Protein AF-A0A7Z9LT76-F1 (afdb_monomer)

Secondary structure (DSSP, 8-state):
--TT-EEEEEEEEEEESGGG---GGG--EEEEEEEEEEEE-TT-GGGTTSTTGGGSPP-TTSPEEEEEEEEEEEESSGGGS-S-EEEE--BTTB--HHHHHS-PPP-SS--STTTTTT-TTGGGT-EEEEE---TTBPS-TT---EE-PPPEETTEE-----------SSTT-----TT--TTBPPP-PPP-

Nearest PDB structures (foldseek):
  6fk0-assembly1_A  TM=3.830E-01  e=7.703E+00  Homo sapiens

pLDDT: mean 91.58, std 10.1, range [42.12, 98.75]

Mean predicted aligned error: 5.4 Å

Sequence (192 aa):
MSKDDQILLQIEERVPFAEGTEFGEVGSYERIKGWILFAVNPDAPELAGIVDLDKVPSDTQGQVEFSTDFCLLLPENPERGNRRLCFDYGNRANKRMLQFFNDAPASNDPLTLTDAGNGFLFRRGYTIAWAAWQGDVLPGDGRMLLDLPVAHNGDQPLTGLVRTEFIANQPGVKTLTLSGKVSTRSHRYSFA

Radius of gyration: 20.03 Å; Cα contacts (8 Å, |Δi|>4): 382; chains: 1; bounding box: 43×32×63 Å

Solvent-accessible surface area (backbone atoms only — not comparable to full-atom values): 11025 Å² total; per-residue (Å²): 132,60,95,81,45,45,77,46,81,47,78,76,45,77,46,66,23,28,85,50,50,62,27,69,90,25,37,29,32,28,35,37,33,35,38,34,42,39,33,35,56,54,84,37,80,90,45,68,82,52,82,61,46,86,34,37,73,51,52,100,86,59,24,42,58,37,37,27,26,37,40,36,39,35,42,71,45,64,88,45,30,61,87,42,81,50,76,42,53,37,69,90,27,29,51,52,62,42,30,74,66,15,68,12,63,88,45,44,71,70,47,45,55,66,41,43,34,75,34,53,53,46,50,58,15,38,30,38,37,36,39,27,73,53,65,48,55,51,86,60,83,59,38,37,43,23,52,69,71,68,38,34,58,82,97,40,74,60,80,77,94,79,88,82,85,88,80,68,94,49,91,91,56,87,78,78,64,88,54,66,51,95,56,34,66,53,82,89,80,78,88,131

Foldseek 3Di:
DDPPKDKDDDWPDKAWAQNQDQQAQLGTKIKTWDKMKIWAQLPDPVNPPPPLSVQFDHDPVNTFIKMKIKMKIARPDLVSAPPAEDEDQADLQFDCCQCVQQVAPGALDHGHNSSCHNVRNVNRRYMYMYIHDDAFFDDDRNGIHIPGTFGDDPPHGDDDDDDDDDDDPDPPDPDDDQCPDPGGGRDDDDDD

Structure (mmCIF, N/CA/C/O backbone):
data_AF-A0A7Z9LT76-F1
#
_entry.id   A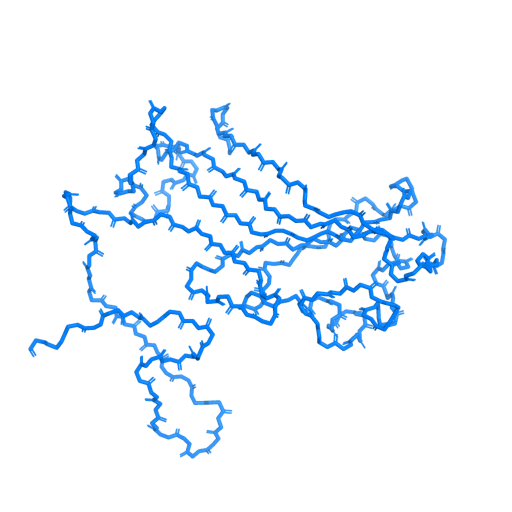F-A0A7Z9LT76-F1
#
loop_
_atom_site.group_PDB
_atom_site.id
_atom_site.type_symbol
_atom_site.label_atom_id
_atom_site.label_alt_id
_atom_site.label_comp_id
_atom_site.label_asym_id
_atom_site.label_entity_id
_atom_site.label_seq_id
_atom_site.pdbx_PDB_ins_code
_atom_site.Cartn_x
_atom_site.Cartn_y
_atom_site.Cartn_z
_atom_site.occupancy
_atom_site.B_iso_or_equiv
_atom_site.auth_seq_id
_atom_site.auth_comp_id
_atom_site.auth_asym_id
_atom_site.auth_atom_id
_atom_site.pdbx_PDB_model_num
ATOM 1 N N . MET A 1 1 ? -19.446 -3.988 -2.264 1.00 60.00 1 MET A N 1
ATOM 2 C CA . MET A 1 1 ? -19.501 -2.524 -2.326 1.00 60.00 1 MET A CA 1
ATOM 3 C C . MET A 1 1 ? -20.915 -2.176 -2.672 1.00 60.00 1 MET A C 1
ATOM 5 O O . MET A 1 1 ? -21.375 -2.490 -3.773 1.00 60.00 1 MET A O 1
ATOM 9 N N . SER A 1 2 ? -21.594 -1.624 -1.677 1.00 71.19 2 SER A N 1
ATOM 10 C CA . SER A 1 2 ? -22.937 -1.097 -1.814 1.00 71.19 2 SER A CA 1
ATOM 11 C C . SER A 1 2 ? -22.929 0.022 -2.856 1.00 71.19 2 SER A C 1
ATOM 13 O O . SER A 1 2 ? -21.895 0.635 -3.126 1.00 71.19 2 SER A O 1
ATOM 15 N N . LYS A 1 3 ? -24.092 0.318 -3.440 1.00 67.94 3 LYS A N 1
ATOM 16 C CA . LYS A 1 3 ? -24.252 1.481 -4.328 1.00 67.94 3 LYS A CA 1
ATOM 17 C C . LYS A 1 3 ? -23.947 2.811 -3.634 1.00 67.94 3 LYS A C 1
ATOM 19 O O . LYS A 1 3 ? -23.700 3.788 -4.335 1.00 67.94 3 LYS A O 1
ATOM 24 N N . ASP A 1 4 ? -23.975 2.819 -2.307 1.00 78.12 4 ASP A N 1
ATOM 25 C CA . ASP A 1 4 ? -23.833 4.021 -1.492 1.00 78.12 4 ASP A CA 1
ATOM 26 C C . ASP A 1 4 ? -22.408 4.207 -0.942 1.00 78.12 4 ASP A C 1
ATOM 28 O O . ASP A 1 4 ? -22.112 5.270 -0.398 1.00 78.12 4 ASP A O 1
ATOM 32 N N . ASP A 1 5 ? -21.523 3.211 -1.102 1.00 84.94 5 ASP A N 1
ATOM 33 C CA . ASP A 1 5 ? -20.129 3.310 -0.656 1.00 84.94 5 ASP A CA 1
ATOM 34 C C . ASP A 1 5 ? -19.368 4.328 -1.518 1.00 84.94 5 ASP A C 1
ATOM 36 O O . ASP A 1 5 ? -19.464 4.324 -2.752 1.00 84.94 5 ASP A O 1
ATOM 40 N N . GLN A 1 6 ? -18.562 5.172 -0.876 1.00 90.06 6 GLN A N 1
ATOM 41 C CA . GLN A 1 6 ? -17.751 6.182 -1.551 1.00 90.06 6 GLN A CA 1
ATOM 42 C C . GLN A 1 6 ? -16.269 5.818 -1.490 1.00 90.06 6 GLN A C 1
ATOM 44 O O . GLN A 1 6 ? -15.750 5.373 -0.466 1.00 90.06 6 GLN A O 1
ATOM 49 N N . ILE A 1 7 ? -15.580 6.037 -2.610 1.00 94.50 7 ILE A N 1
ATOM 50 C CA . ILE A 1 7 ? -14.128 5.902 -2.721 1.00 94.50 7 ILE A CA 1
ATOM 51 C C . ILE A 1 7 ? -13.590 7.181 -3.348 1.00 94.50 7 ILE A C 1
ATOM 53 O O . ILE A 1 7 ? -13.911 7.490 -4.499 1.00 94.50 7 ILE A O 1
ATOM 57 N N . LEU A 1 8 ? -12.742 7.900 -2.619 1.00 95.94 8 LEU A N 1
ATOM 58 C CA . LEU A 1 8 ? -12.011 9.048 -3.145 1.00 95.94 8 LEU A CA 1
ATOM 59 C C . LEU A 1 8 ? -10.535 8.691 -3.266 1.00 95.94 8 LEU A C 1
ATOM 61 O O . LEU A 1 8 ? -9.880 8.392 -2.273 1.00 95.94 8 LEU A O 1
ATOM 65 N N . LEU A 1 9 ? -10.007 8.758 -4.485 1.00 96.44 9 LEU A N 1
ATOM 66 C CA . LEU A 1 9 ? -8.583 8.598 -4.749 1.00 96.44 9 LEU A CA 1
ATOM 67 C C . LEU A 1 9 ? -7.909 9.972 -4.777 1.00 96.44 9 LEU A C 1
ATOM 69 O O . LEU A 1 9 ? -8.160 10.755 -5.694 1.00 96.44 9 LEU A O 1
ATOM 73 N N . GLN A 1 10 ? -7.018 10.237 -3.824 1.00 97.81 10 GLN A N 1
ATOM 74 C CA . GLN A 1 10 ? -6.177 11.427 -3.831 1.00 97.81 10 GLN A CA 1
ATOM 75 C C . GLN A 1 10 ? -4.778 11.058 -4.324 1.00 97.81 10 GLN A C 1
ATOM 77 O O . GLN A 1 10 ? -4.038 10.341 -3.654 1.00 97.81 10 GLN A O 1
ATOM 82 N N . ILE A 1 11 ? -4.401 11.564 -5.499 1.00 98.25 11 ILE A N 1
ATOM 83 C CA . ILE A 1 11 ? -3.039 11.422 -6.024 1.00 98.25 11 ILE A CA 1
ATOM 84 C C . ILE A 1 11 ? -2.196 12.580 -5.494 1.00 98.25 11 ILE A C 1
ATOM 86 O O . ILE A 1 11 ? -2.521 13.746 -5.716 1.00 98.25 11 ILE A O 1
ATOM 90 N N . GLU A 1 12 ? -1.104 12.249 -4.819 1.00 97.88 12 GLU A N 1
ATOM 91 C CA . GLU A 1 12 ? -0.137 13.223 -4.306 1.00 97.88 12 GLU A CA 1
ATOM 92 C C . GLU A 1 12 ? 1.067 13.352 -5.234 1.00 97.88 12 GLU A C 1
ATOM 94 O O . GLU A 1 12 ? 1.632 14.432 -5.391 1.00 97.88 12 GLU A O 1
ATOM 99 N N . GLU A 1 13 ? 1.448 12.251 -5.878 1.00 97.75 13 GLU A N 1
ATOM 100 C CA . GLU A 1 13 ? 2.625 12.195 -6.725 1.00 97.75 13 GLU A CA 1
ATOM 101 C C . GLU A 1 13 ? 2.386 11.271 -7.916 1.00 97.75 13 GLU A C 1
ATOM 103 O O . GLU A 1 13 ? 1.861 10.164 -7.775 1.00 97.75 13 GLU A O 1
ATOM 108 N N . ARG A 1 14 ? 2.812 11.730 -9.094 1.00 98.25 14 ARG A N 1
ATOM 109 C CA . ARG A 1 14 ? 2.887 10.946 -10.324 1.00 98.25 14 ARG A CA 1
ATOM 110 C C . ARG A 1 14 ? 4.172 11.308 -11.054 1.00 98.25 14 ARG A C 1
ATOM 112 O O . ARG A 1 14 ? 4.323 12.443 -11.498 1.00 98.25 14 ARG A O 1
ATOM 119 N N . VAL A 1 15 ? 5.098 10.360 -11.142 1.00 98.50 15 VAL A N 1
ATOM 120 C CA . VAL A 1 15 ? 6.449 10.587 -11.675 1.00 98.50 15 VAL A CA 1
ATOM 121 C C . VAL A 1 15 ? 6.919 9.400 -12.518 1.00 98.50 15 VAL A C 1
ATOM 123 O O . VAL A 1 15 ? 6.476 8.278 -12.266 1.00 98.50 15 VAL A O 1
ATOM 126 N N . PRO A 1 16 ? 7.839 9.599 -13.478 1.00 98.56 16 PRO A N 1
ATOM 127 C CA . PRO A 1 16 ? 8.511 8.487 -14.143 1.00 98.56 16 PRO A CA 1
ATOM 128 C C . PRO A 1 16 ? 9.217 7.588 -13.122 1.00 98.56 16 PRO A C 1
ATOM 130 O O . PRO A 1 16 ? 9.863 8.074 -12.192 1.00 98.56 16 PRO A O 1
ATOM 133 N N . PHE A 1 17 ? 9.105 6.274 -13.295 1.00 98.75 17 PHE A N 1
ATOM 134 C CA . PHE A 1 17 ? 9.834 5.291 -12.500 1.00 98.75 17 PHE A CA 1
ATOM 135 C C . PHE A 1 17 ? 11.147 4.918 -13.193 1.00 98.75 17 PHE A C 1
ATOM 137 O O . PHE A 1 17 ? 11.224 4.901 -14.423 1.00 98.75 17 PHE A O 1
ATOM 144 N N . ALA A 1 18 ? 12.176 4.600 -12.405 1.00 98.31 18 ALA A N 1
ATOM 145 C CA . ALA A 1 18 ? 13.490 4.186 -12.892 1.00 98.31 18 ALA A CA 1
ATOM 146 C C . ALA A 1 18 ? 14.073 5.148 -13.938 1.00 98.31 18 ALA A C 1
ATOM 148 O O . ALA A 1 18 ? 14.589 4.719 -14.971 1.00 98.31 18 ALA A O 1
ATOM 149 N N . GLU A 1 19 ? 13.905 6.455 -13.703 1.00 97.38 19 GLU A N 1
ATOM 150 C CA . GLU A 1 19 ? 14.379 7.519 -14.594 1.00 97.38 19 GLU A CA 1
ATOM 151 C C . GLU A 1 19 ? 13.869 7.392 -16.051 1.00 97.38 19 GLU A C 1
ATOM 153 O O . GLU A 1 19 ? 14.511 7.873 -16.983 1.00 97.38 19 GLU A O 1
ATOM 158 N N . GLY A 1 20 ? 12.717 6.739 -16.262 1.00 97.81 20 GLY A N 1
ATOM 159 C CA . GLY A 1 20 ? 12.151 6.483 -17.591 1.00 97.81 20 GLY A CA 1
ATOM 160 C C . GLY A 1 20 ? 12.768 5.286 -18.323 1.00 97.81 20 GLY A C 1
ATOM 161 O O . GLY A 1 20 ? 12.549 5.123 -19.521 1.00 97.81 20 GLY A O 1
ATOM 162 N N . THR A 1 21 ? 13.536 4.440 -17.629 1.00 98.38 21 THR A N 1
ATOM 163 C CA . THR A 1 21 ? 14.124 3.226 -18.210 1.00 98.38 21 THR A CA 1
ATOM 164 C C . THR A 1 21 ? 13.040 2.316 -18.791 1.00 98.38 21 THR A C 1
ATOM 166 O O . THR A 1 21 ? 12.037 2.018 -18.140 1.00 98.38 21 THR A O 1
ATOM 169 N N . GLU A 1 22 ? 13.262 1.831 -20.012 1.00 98.44 22 GLU A N 1
ATOM 170 C CA . GLU A 1 22 ? 12.352 0.894 -20.666 1.00 98.44 22 GLU A CA 1
ATOM 171 C C . GLU A 1 22 ? 12.575 -0.552 -20.202 1.00 98.44 22 GLU A C 1
ATOM 173 O O . GLU A 1 22 ? 13.702 -1.050 -20.130 1.00 98.44 22 GLU A O 1
ATOM 178 N N . PHE A 1 23 ? 11.481 -1.277 -19.968 1.00 98.50 23 PHE A N 1
ATOM 179 C CA . PHE A 1 23 ? 11.505 -2.689 -19.598 1.00 98.50 23 PHE A CA 1
ATOM 180 C C . PHE A 1 23 ? 11.033 -3.571 -20.757 1.00 98.50 23 PHE A C 1
ATOM 182 O O . PHE A 1 23 ? 9.901 -4.056 -20.790 1.00 98.50 23 PHE A O 1
ATOM 189 N N . GLY A 1 24 ? 11.936 -3.825 -21.705 1.00 97.25 24 GLY A N 1
ATOM 190 C CA . GLY A 1 24 ? 11.641 -4.637 -22.888 1.00 97.25 24 GLY A CA 1
ATOM 191 C C . GLY A 1 24 ? 10.518 -4.033 -23.735 1.00 97.25 24 GLY A C 1
ATOM 192 O O . GLY A 1 24 ? 10.395 -2.818 -23.850 1.00 97.25 24 GLY A O 1
ATOM 193 N N . GLU A 1 25 ? 9.663 -4.877 -24.312 1.00 97.31 25 GLU A N 1
ATOM 194 C CA . GLU A 1 25 ? 8.579 -4.428 -25.197 1.00 97.31 25 GLU A CA 1
ATOM 195 C C . GLU A 1 25 ? 7.417 -3.733 -24.474 1.00 97.31 25 GLU A C 1
ATOM 197 O O . GLU A 1 25 ? 6.539 -3.188 -25.141 1.00 97.31 25 GLU A O 1
ATOM 202 N N . VAL A 1 26 ? 7.405 -3.704 -23.140 1.00 98.44 26 VAL A N 1
ATOM 203 C CA . VAL A 1 26 ? 6.371 -3.009 -22.358 1.00 98.44 26 VAL A CA 1
ATOM 204 C C . VAL A 1 26 ? 6.617 -1.496 -22.342 1.00 98.44 26 VAL A C 1
ATOM 206 O O . VAL A 1 26 ? 5.669 -0.716 -22.401 1.00 98.44 26 VAL A O 1
ATOM 209 N N . GLY A 1 27 ? 7.890 -1.082 -22.355 1.00 98.50 27 GLY A N 1
ATOM 210 C CA . GLY A 1 27 ? 8.308 0.319 -22.274 1.00 98.50 27 GLY A CA 1
ATOM 211 C C . GLY A 1 27 ? 8.576 0.798 -20.845 1.00 98.50 27 GLY A C 1
ATOM 212 O O . GLY A 1 27 ? 8.846 -0.004 -19.944 1.00 98.50 27 GLY A O 1
ATOM 213 N N . SER A 1 28 ? 8.566 2.116 -20.670 1.00 98.56 28 SER A N 1
ATOM 214 C CA . SER A 1 28 ? 8.734 2.812 -19.394 1.00 98.56 28 SER A CA 1
ATOM 215 C C . SER A 1 28 ? 7.529 2.619 -18.469 1.00 98.56 28 SER A C 1
ATOM 217 O O . SER A 1 28 ? 6.419 2.267 -18.883 1.00 98.56 28 SER A O 1
ATOM 219 N N . TYR A 1 29 ? 7.772 2.851 -17.184 1.00 98.75 29 TYR A N 1
ATOM 220 C CA . TYR A 1 29 ? 6.770 2.802 -16.129 1.00 98.75 29 TYR A CA 1
ATOM 221 C C . TYR A 1 29 ? 6.703 4.148 -15.415 1.00 98.75 29 TYR A C 1
ATOM 223 O O . TYR A 1 29 ? 7.695 4.869 -15.333 1.00 98.75 29 TYR A O 1
ATOM 231 N N . GLU A 1 30 ? 5.553 4.438 -14.823 1.00 98.62 30 GLU A N 1
ATOM 232 C CA . GLU A 1 30 ? 5.368 5.553 -13.900 1.00 98.62 30 GLU A CA 1
ATOM 233 C C . GLU A 1 30 ? 5.027 5.040 -12.499 1.00 98.62 30 GLU A C 1
ATOM 235 O O . GLU A 1 30 ? 4.449 3.960 -12.332 1.00 98.62 30 GLU A O 1
ATOM 240 N N . ARG A 1 31 ? 5.382 5.833 -11.487 1.00 98.62 31 ARG A N 1
ATOM 241 C CA . ARG A 1 31 ? 4.960 5.652 -10.102 1.00 98.62 31 ARG A CA 1
ATOM 242 C C . ARG A 1 31 ? 3.871 6.651 -9.761 1.00 98.62 31 ARG A C 1
ATOM 244 O O . ARG A 1 31 ? 4.041 7.846 -9.986 1.00 98.62 31 ARG A O 1
ATOM 251 N N . ILE A 1 32 ? 2.791 6.158 -9.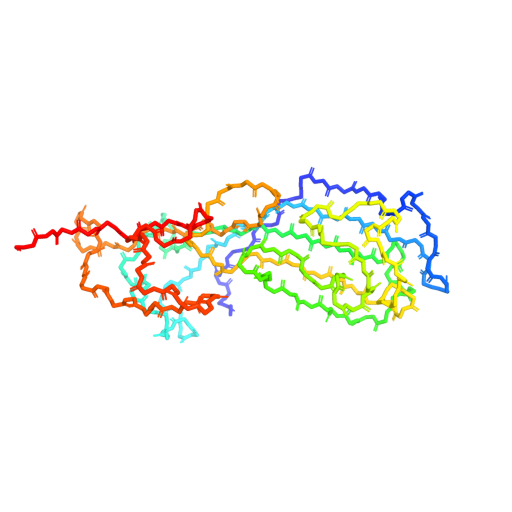162 1.00 98.50 32 ILE A N 1
ATOM 252 C CA . ILE A 1 32 ? 1.708 6.979 -8.616 1.00 98.50 32 ILE A CA 1
ATOM 253 C C . ILE A 1 32 ? 1.553 6.659 -7.135 1.00 98.50 32 ILE A C 1
ATOM 255 O O . ILE A 1 32 ? 1.460 5.488 -6.770 1.00 98.50 32 ILE A O 1
ATOM 259 N N . LYS A 1 33 ? 1.501 7.680 -6.282 1.00 97.75 33 LYS A N 1
ATOM 260 C CA . LYS A 1 33 ? 1.270 7.530 -4.841 1.00 97.75 33 LYS A CA 1
ATOM 261 C C . LYS A 1 33 ? 0.267 8.545 -4.322 1.00 97.75 33 LYS A C 1
ATOM 263 O O . LYS A 1 33 ? 0.103 9.627 -4.887 1.00 97.75 33 LYS A O 1
ATOM 268 N N . GLY A 1 34 ? -0.355 8.179 -3.213 1.00 97.88 34 GLY A N 1
ATOM 269 C CA . GLY A 1 34 ? -1.223 9.036 -2.426 1.00 97.88 34 GLY A CA 1
ATOM 270 C C . GLY A 1 34 ? -2.026 8.192 -1.452 1.00 97.88 34 GLY A C 1
ATOM 271 O O . GLY A 1 34 ? -1.541 7.159 -0.985 1.00 97.88 34 GLY A O 1
ATOM 272 N N . TRP A 1 35 ? -3.267 8.588 -1.205 1.00 97.69 35 TRP A N 1
ATOM 273 C CA . TRP A 1 35 ? -4.166 7.903 -0.282 1.00 97.69 35 TRP A CA 1
ATOM 274 C C . TRP A 1 35 ? -5.571 7.749 -0.867 1.00 97.69 35 TRP A C 1
ATOM 276 O O . TRP A 1 35 ? -5.966 8.430 -1.817 1.00 97.69 35 TRP A O 1
ATOM 286 N N . ILE A 1 36 ? -6.314 6.798 -0.313 1.00 97.94 36 ILE A N 1
ATOM 287 C CA . ILE A 1 36 ? -7.708 6.519 -0.646 1.00 97.94 36 ILE A CA 1
ATOM 288 C C . ILE A 1 36 ? -8.543 6.788 0.600 1.00 97.94 36 ILE A C 1
ATOM 290 O O . ILE A 1 36 ? -8.242 6.223 1.650 1.00 97.94 36 ILE A O 1
ATOM 294 N N . LEU A 1 37 ? -9.584 7.614 0.479 1.00 97.38 37 LEU A N 1
ATOM 295 C CA . LEU A 1 37 ? -10.660 7.699 1.467 1.00 97.38 37 LEU A CA 1
ATOM 296 C C . LEU A 1 37 ? -11.741 6.689 1.113 1.00 97.38 37 LEU A C 1
ATOM 298 O O . LEU A 1 37 ? -12.167 6.619 -0.043 1.00 97.38 37 LEU A O 1
ATOM 302 N N . PHE A 1 38 ? -12.222 5.977 2.118 1.00 95.94 38 PHE A N 1
ATOM 303 C CA . PHE A 1 38 ? -13.415 5.159 2.034 1.00 95.94 38 PHE A CA 1
ATOM 304 C C . PHE A 1 38 ? -14.465 5.725 2.970 1.00 95.94 38 PHE A C 1
ATOM 306 O O . PHE A 1 38 ? -14.139 6.106 4.092 1.00 95.94 38 PHE A O 1
ATOM 313 N N . ALA A 1 39 ? -15.711 5.705 2.520 1.00 95.88 39 ALA A N 1
ATOM 314 C CA . ALA A 1 39 ? -16.878 5.837 3.370 1.00 95.88 39 ALA A CA 1
ATOM 315 C C . ALA A 1 39 ? -17.802 4.656 3.037 1.00 95.88 39 ALA A C 1
ATOM 317 O O . ALA A 1 39 ? -18.115 4.418 1.866 1.00 95.88 39 ALA A O 1
ATOM 318 N N . VAL A 1 40 ? -18.117 3.831 4.039 1.00 94.56 40 VAL A N 1
ATOM 319 C CA . VAL A 1 40 ? -18.842 2.564 3.844 1.00 94.56 40 VAL A CA 1
ATOM 320 C C . VAL A 1 40 ? -20.071 2.477 4.732 1.00 94.56 40 VAL A C 1
ATOM 322 O O . VAL A 1 40 ? -20.047 2.932 5.874 1.00 94.56 40 VAL A O 1
ATOM 325 N N . ASN A 1 41 ? -21.135 1.850 4.234 1.00 92.94 41 ASN A N 1
ATOM 326 C CA . ASN A 1 41 ? -22.315 1.579 5.053 1.00 92.94 41 ASN A CA 1
ATOM 327 C C . ASN A 1 41 ? -22.024 0.435 6.055 1.00 92.94 41 ASN A C 1
ATOM 329 O O . ASN A 1 41 ? -21.835 -0.702 5.610 1.00 92.94 41 ASN A O 1
ATOM 333 N N . PRO A 1 42 ? -22.026 0.680 7.382 1.00 93.00 42 PRO A N 1
ATOM 334 C CA . PRO A 1 42 ? -21.745 -0.359 8.375 1.00 93.00 42 PRO A CA 1
ATOM 335 C C . PRO A 1 42 ? -22.782 -1.495 8.385 1.00 93.00 42 PRO A C 1
ATOM 337 O O . PRO A 1 42 ? -22.446 -2.620 8.748 1.00 93.00 42 PRO A O 1
ATOM 340 N N . ASP A 1 43 ? -24.009 -1.233 7.923 1.00 91.94 43 ASP A N 1
ATOM 341 C CA . ASP A 1 43 ? -25.104 -2.208 7.858 1.00 91.94 43 ASP A CA 1
ATOM 342 C C . ASP A 1 43 ? -25.107 -3.030 6.553 1.00 91.94 43 ASP A C 1
ATOM 344 O O . ASP A 1 43 ? -26.008 -3.843 6.315 1.00 91.94 43 ASP A O 1
ATOM 348 N N . ALA A 1 44 ? -24.123 -2.824 5.670 1.00 92.31 44 ALA A N 1
ATOM 349 C CA . ALA A 1 44 ? -24.029 -3.557 4.415 1.00 92.31 44 ALA A CA 1
ATOM 350 C C . ALA A 1 44 ? -23.847 -5.071 4.671 1.00 92.31 44 ALA A C 1
ATOM 352 O O . ALA A 1 44 ? -22.926 -5.464 5.396 1.00 92.31 44 ALA A O 1
ATOM 353 N N . PRO A 1 45 ? -24.656 -5.958 4.051 1.00 92.31 45 PRO A N 1
ATOM 354 C CA . PRO A 1 45 ? -24.571 -7.402 4.286 1.00 92.31 45 PRO A CA 1
ATOM 355 C C . PRO A 1 45 ? -23.186 -8.004 4.019 1.00 92.31 45 PRO A C 1
ATOM 357 O O . PRO A 1 45 ? -22.789 -8.952 4.694 1.00 92.31 45 PRO A O 1
ATOM 360 N N . GLU A 1 46 ? -22.428 -7.462 3.060 1.00 92.81 46 GLU A N 1
ATOM 361 C CA . GLU A 1 46 ? -21.052 -7.893 2.788 1.00 92.81 46 GLU A CA 1
ATOM 362 C C . GLU A 1 46 ? -20.047 -7.549 3.901 1.00 92.81 46 GLU A C 1
ATOM 364 O O . GLU A 1 46 ? -18.991 -8.178 3.971 1.00 92.81 46 GLU A O 1
ATOM 369 N N . LEU A 1 47 ? -20.363 -6.577 4.764 1.00 92.62 47 LEU A N 1
ATOM 370 C CA . LEU A 1 47 ? -19.514 -6.131 5.871 1.00 92.62 47 LEU A CA 1
ATOM 371 C C . LEU A 1 47 ? -19.935 -6.723 7.220 1.00 92.62 47 LEU A C 1
ATOM 373 O O . LEU A 1 47 ? -19.220 -6.549 8.201 1.00 92.62 47 LEU A O 1
ATOM 377 N N . ALA A 1 48 ? -21.020 -7.504 7.272 1.00 91.19 48 ALA A N 1
ATOM 378 C CA . ALA A 1 48 ? -21.543 -8.106 8.504 1.00 91.19 48 ALA A CA 1
ATOM 379 C C . ALA A 1 48 ? -20.543 -9.026 9.242 1.00 91.19 48 ALA A C 1
ATOM 381 O O . ALA A 1 48 ? -20.745 -9.363 10.406 1.00 91.19 48 ALA A O 1
ATOM 382 N N . GLY A 1 49 ? -19.470 -9.461 8.572 1.00 94.62 49 GLY A N 1
ATOM 383 C CA . GLY A 1 49 ? -18.376 -10.224 9.182 1.00 94.62 49 GLY A CA 1
ATOM 384 C C . GLY A 1 49 ? -17.304 -9.373 9.876 1.00 94.62 49 GLY A C 1
ATOM 385 O O . GLY A 1 49 ? -16.407 -9.939 10.503 1.00 94.62 49 GLY A O 1
ATOM 386 N N . ILE A 1 50 ? -17.354 -8.043 9.754 1.00 93.25 50 ILE A N 1
ATOM 387 C CA . ILE A 1 50 ? -16.395 -7.129 10.379 1.00 93.25 50 ILE A CA 1
ATOM 388 C C . ILE A 1 50 ? -16.824 -6.880 11.823 1.00 93.25 50 ILE A C 1
ATOM 390 O O . ILE A 1 50 ? -17.900 -6.361 12.104 1.00 93.25 50 ILE A O 1
ATOM 394 N N . VAL A 1 51 ? -15.954 -7.269 12.748 1.00 92.44 51 VAL A N 1
ATOM 395 C CA . VAL A 1 51 ? -16.198 -7.151 14.186 1.00 92.44 51 VAL A CA 1
ATOM 396 C C . VAL A 1 51 ? -16.223 -5.681 14.603 1.00 92.44 51 VAL A C 1
ATOM 398 O O . VAL A 1 51 ? -15.349 -4.914 14.205 1.00 92.44 51 VAL A O 1
ATOM 401 N N . ASP A 1 52 ? -17.203 -5.326 15.438 1.00 92.94 52 ASP A N 1
ATOM 402 C CA . ASP A 1 52 ? -17.387 -3.999 16.043 1.00 92.94 52 ASP A CA 1
ATOM 403 C C . ASP A 1 52 ? -17.585 -2.846 15.039 1.00 92.94 52 ASP A C 1
ATOM 405 O O . ASP A 1 52 ? -17.472 -1.680 15.418 1.00 92.94 52 ASP A O 1
ATOM 409 N N . LEU A 1 53 ? -17.907 -3.135 13.772 1.00 93.56 53 LEU A N 1
ATOM 410 C CA . LEU A 1 53 ? -18.173 -2.097 12.770 1.00 93.56 53 LEU A CA 1
ATOM 411 C C . LEU A 1 53 ? -19.386 -1.230 13.147 1.00 93.56 53 LEU A C 1
ATOM 413 O O . LEU A 1 53 ? -19.359 -0.018 12.963 1.00 93.56 53 LEU A O 1
ATOM 417 N N . ASP A 1 54 ? -20.400 -1.840 13.762 1.00 90.44 54 ASP A N 1
ATOM 418 C CA . ASP A 1 54 ? -21.602 -1.193 14.306 1.00 90.44 54 ASP A CA 1
ATOM 419 C C . ASP A 1 54 ? -21.315 -0.237 15.478 1.00 90.44 54 ASP A C 1
ATOM 421 O O . ASP A 1 54 ? -22.171 0.547 15.885 1.00 90.44 54 ASP A O 1
ATOM 425 N N . LYS A 1 55 ? -20.103 -0.300 16.034 1.00 93.62 55 LYS A N 1
ATOM 426 C CA . LYS A 1 55 ? -19.649 0.514 17.167 1.00 93.62 55 LYS A CA 1
ATOM 427 C C . LYS A 1 55 ? -18.733 1.653 16.748 1.00 93.62 55 LYS A C 1
ATOM 429 O O . LYS A 1 55 ? -18.242 2.394 17.602 1.00 93.62 55 LYS A O 1
ATOM 434 N N . VAL A 1 56 ? -18.442 1.775 15.461 1.00 94.62 56 VAL A N 1
ATOM 435 C CA . VAL A 1 56 ? -17.610 2.848 14.936 1.00 94.62 56 VAL A CA 1
ATOM 436 C C . VAL A 1 56 ? -18.469 4.102 14.730 1.00 94.62 56 VAL A C 1
ATOM 438 O O . VAL A 1 56 ? -19.566 3.993 14.185 1.00 94.62 56 VAL A O 1
ATOM 441 N N . PRO A 1 57 ? -18.003 5.298 15.141 1.00 92.38 57 PRO A N 1
ATOM 442 C CA . PRO A 1 57 ? -18.697 6.541 14.829 1.00 92.38 57 PRO A CA 1
ATOM 443 C C . PRO A 1 57 ? -18.894 6.705 13.319 1.00 92.38 57 PRO A C 1
ATOM 445 O O . PRO A 1 57 ? -17.937 6.594 12.553 1.00 92.38 57 PRO A O 1
ATOM 448 N N . SER A 1 58 ? -20.125 6.993 12.907 1.00 93.69 58 SER A N 1
ATOM 449 C CA . SER A 1 58 ? -20.458 7.281 11.516 1.00 93.69 58 SER A CA 1
ATOM 450 C C . SER A 1 58 ? -20.473 8.784 11.234 1.00 93.69 58 SER A C 1
ATOM 452 O O . SER A 1 58 ? -20.716 9.602 12.126 1.00 93.69 58 SER A O 1
ATOM 454 N N . ASP A 1 59 ? -20.278 9.148 9.973 1.00 92.19 59 ASP A N 1
ATOM 455 C CA . ASP A 1 59 ? -20.438 10.507 9.475 1.00 92.19 59 ASP A CA 1
ATOM 456 C C . ASP A 1 59 ? -21.922 10.946 9.432 1.00 92.19 59 ASP A C 1
ATOM 458 O O . ASP A 1 59 ? -22.846 10.228 9.833 1.00 92.19 59 ASP A O 1
ATOM 462 N N . THR A 1 60 ? -22.173 12.151 8.910 1.00 92.56 60 THR A N 1
ATOM 463 C CA . THR A 1 60 ? -23.539 12.695 8.746 1.00 92.56 60 THR A CA 1
ATOM 464 C C . THR A 1 60 ? -24.430 11.916 7.771 1.00 92.56 60 THR A C 1
ATOM 466 O O . THR A 1 60 ? -25.641 12.135 7.758 1.00 92.56 60 THR A O 1
ATOM 469 N N . GLN A 1 61 ? -23.853 11.030 6.957 1.00 91.44 61 GLN A N 1
ATOM 470 C CA . GLN A 1 61 ? -24.555 10.157 6.018 1.00 91.44 61 GLN A CA 1
ATOM 471 C C . GLN A 1 61 ? -24.733 8.735 6.577 1.00 91.44 61 GLN A C 1
ATOM 473 O O . GLN A 1 61 ? -25.304 7.885 5.896 1.00 91.44 61 GLN A O 1
ATOM 478 N N . GLY A 1 62 ? -24.286 8.476 7.811 1.00 93.38 62 GLY A N 1
ATOM 479 C CA . GLY A 1 62 ? -24.334 7.152 8.430 1.00 93.38 62 GLY A CA 1
ATOM 480 C C . GLY A 1 62 ? -23.240 6.204 7.933 1.00 93.38 62 GLY A C 1
ATOM 481 O O . GLY A 1 62 ? -23.359 4.998 8.124 1.00 93.38 62 GLY A O 1
ATOM 482 N N . GLN A 1 63 ? -22.184 6.721 7.300 1.00 94.69 63 GLN A N 1
ATOM 483 C CA . GLN A 1 63 ? -21.070 5.936 6.775 1.00 94.69 63 GLN A CA 1
ATOM 484 C C . GLN A 1 63 ? -19.879 5.931 7.734 1.00 94.69 63 GLN A C 1
ATOM 486 O O . GLN A 1 63 ? -19.615 6.904 8.437 1.00 94.69 63 GLN A O 1
ATOM 491 N N . VAL A 1 64 ? -19.130 4.834 7.747 1.00 96.19 64 VAL A N 1
ATOM 492 C CA . VAL A 1 64 ? -17.857 4.729 8.463 1.00 96.19 64 VAL A CA 1
ATOM 493 C C . VAL A 1 64 ? -16.729 5.173 7.540 1.00 96.19 64 VAL A C 1
ATOM 495 O O . VAL A 1 64 ? -16.497 4.547 6.503 1.00 96.19 64 VAL A O 1
ATOM 498 N N . GLU A 1 65 ? -16.017 6.231 7.930 1.00 96.31 65 GLU A N 1
ATOM 499 C CA . GLU A 1 65 ? -14.880 6.767 7.181 1.00 96.31 65 GLU A CA 1
ATOM 500 C C . GLU A 1 65 ? -13.545 6.170 7.649 1.00 96.31 65 GLU A C 1
ATOM 502 O O . GLU A 1 65 ? -13.283 6.044 8.847 1.00 96.31 65 GLU A O 1
ATOM 507 N N . PHE A 1 66 ? -12.675 5.821 6.703 1.00 96.25 66 PHE A N 1
ATOM 508 C CA . PHE A 1 66 ? -11.294 5.400 6.964 1.00 96.25 66 PHE A CA 1
ATOM 509 C C . PHE A 1 66 ? -10.413 5.651 5.736 1.00 96.25 66 PHE A C 1
ATOM 511 O O . PHE A 1 66 ? -10.922 5.820 4.627 1.00 96.25 66 PHE A O 1
ATOM 518 N N . SER A 1 67 ? -9.086 5.674 5.900 1.00 97.38 67 SER A N 1
ATOM 519 C CA . SER A 1 67 ? -8.175 5.956 4.780 1.00 97.38 67 SER A CA 1
ATOM 520 C C . SER A 1 67 ? -6.960 5.038 4.730 1.00 97.38 67 SER A C 1
ATOM 522 O O . SER A 1 67 ? -6.490 4.553 5.756 1.00 97.38 67 SER A O 1
ATOM 524 N N . THR A 1 68 ? -6.451 4.781 3.524 1.00 97.38 68 THR A N 1
ATOM 525 C CA . THR A 1 68 ? -5.248 3.963 3.308 1.00 97.38 68 THR A CA 1
ATOM 526 C C . THR A 1 68 ? -4.299 4.612 2.313 1.00 97.38 68 THR A C 1
ATOM 528 O O . THR A 1 68 ? -4.729 5.119 1.276 1.00 97.38 68 THR A O 1
ATOM 531 N N . ASP A 1 69 ? -3.002 4.543 2.590 1.00 97.56 69 ASP A N 1
ATOM 532 C CA . ASP A 1 69 ? -1.971 4.879 1.613 1.00 97.56 69 ASP A CA 1
ATOM 533 C C . ASP A 1 69 ? -1.955 3.850 0.477 1.00 97.56 69 ASP A C 1
ATOM 535 O O . ASP A 1 69 ? -2.078 2.641 0.708 1.00 97.56 69 ASP A O 1
ATOM 539 N N . PHE A 1 70 ? -1.691 4.311 -0.747 1.00 97.62 70 PHE A N 1
ATOM 540 C CA . PHE A 1 70 ? -1.466 3.447 -1.901 1.00 97.62 70 PHE A CA 1
ATOM 541 C C . PHE A 1 70 ? -0.216 3.841 -2.699 1.00 97.62 70 PHE A C 1
ATOM 543 O O . PHE A 1 70 ? 0.267 4.976 -2.675 1.00 97.62 70 PHE A O 1
ATOM 550 N N . CYS A 1 71 ? 0.319 2.872 -3.439 1.00 98.12 71 CYS A N 1
ATOM 551 C CA . CYS A 1 71 ? 1.388 3.074 -4.412 1.00 98.12 71 CYS A CA 1
ATOM 552 C C . CYS A 1 71 ? 1.145 2.178 -5.626 1.00 98.12 71 CYS A C 1
ATOM 554 O O . CYS A 1 71 ? 0.868 0.990 -5.467 1.00 98.12 71 CYS A O 1
ATOM 556 N N . LEU A 1 72 ? 1.284 2.727 -6.827 1.00 98.19 72 LEU A N 1
ATOM 557 C CA . LEU A 1 72 ? 1.186 2.011 -8.092 1.00 98.19 72 LEU A CA 1
ATOM 558 C C . LEU A 1 72 ? 2.485 2.161 -8.875 1.00 98.19 72 LEU A C 1
ATOM 560 O O . LEU A 1 72 ? 3.047 3.252 -8.935 1.00 98.19 72 LEU A O 1
ATOM 564 N N . LEU A 1 73 ? 2.906 1.080 -9.525 1.00 98.62 73 LEU A N 1
ATOM 565 C CA . LEU A 1 73 ? 3.828 1.109 -10.655 1.00 98.62 73 LEU A CA 1
ATOM 566 C C . LEU A 1 73 ? 3.097 0.514 -11.856 1.00 98.62 73 LEU A C 1
ATOM 568 O O . LEU A 1 73 ? 2.715 -0.659 -11.840 1.00 98.62 73 LEU A O 1
ATOM 572 N N . LEU A 1 74 ? 2.881 1.313 -12.894 1.00 97.88 74 LEU A N 1
ATOM 573 C CA . LEU A 1 74 ? 2.137 0.913 -14.087 1.00 97.88 74 LEU A CA 1
ATOM 574 C C . LEU A 1 74 ? 2.881 1.323 -15.362 1.00 97.88 74 LEU A C 1
ATOM 576 O O . LEU A 1 74 ? 3.615 2.312 -15.328 1.00 97.88 74 LEU A O 1
ATOM 580 N N . PRO A 1 75 ? 2.711 0.582 -16.474 1.00 98.38 75 PRO A N 1
ATOM 581 C CA . PRO A 1 75 ? 3.267 0.993 -17.757 1.00 98.38 75 PRO A CA 1
ATOM 582 C C . PRO A 1 75 ? 2.762 2.386 -18.141 1.00 98.38 75 PRO A C 1
ATOM 584 O O . PRO A 1 75 ? 1.558 2.636 -18.055 1.00 98.38 75 PRO A O 1
ATOM 587 N N . GLU A 1 76 ? 3.644 3.259 -18.633 1.00 97.94 76 GLU A N 1
ATOM 588 C CA . GLU A 1 76 ? 3.228 4.577 -19.147 1.00 97.94 76 GLU A CA 1
ATOM 589 C C . GLU A 1 76 ? 2.280 4.447 -20.348 1.00 97.94 76 GLU A C 1
ATOM 591 O O . GLU A 1 76 ? 1.412 5.292 -20.560 1.00 97.94 76 GLU A O 1
ATOM 596 N N . ASN A 1 77 ? 2.412 3.361 -21.118 1.00 97.19 77 ASN A N 1
ATOM 597 C CA . ASN A 1 77 ? 1.430 2.949 -22.114 1.00 97.19 77 ASN A CA 1
ATOM 598 C C . ASN A 1 77 ? 0.683 1.690 -21.631 1.00 97.19 77 ASN A C 1
ATOM 600 O O . ASN A 1 77 ? 1.199 0.578 -21.795 1.00 97.19 77 ASN A O 1
ATOM 604 N N . PRO A 1 78 ? -0.543 1.828 -21.089 1.00 94.56 78 PRO A N 1
ATOM 605 C CA . PRO A 1 78 ? -1.317 0.703 -20.567 1.00 94.56 78 PRO A CA 1
ATOM 606 C C . PRO A 1 78 ? -1.609 -0.406 -21.588 1.00 94.56 78 PRO A C 1
ATOM 608 O O . PRO A 1 78 ? -1.731 -1.567 -21.198 1.00 94.56 78 PRO A O 1
ATOM 611 N N . GLU A 1 79 ? -1.669 -0.087 -22.887 1.00 97.00 79 GLU A N 1
ATOM 612 C CA . GLU A 1 79 ? -1.919 -1.072 -23.953 1.00 97.00 79 GLU A CA 1
ATOM 613 C C . GLU A 1 79 ? -0.727 -2.013 -24.187 1.00 97.00 79 GLU A C 1
ATOM 615 O O . GLU A 1 79 ? -0.893 -3.093 -24.751 1.00 97.00 79 GLU A O 1
ATOM 620 N N . ARG A 1 80 ? 0.474 -1.633 -23.728 1.00 97.44 80 ARG A N 1
ATOM 621 C CA . ARG A 1 80 ? 1.675 -2.490 -23.753 1.00 97.44 80 ARG A CA 1
ATOM 622 C C . ARG A 1 80 ? 1.815 -3.346 -22.488 1.00 97.44 80 ARG A C 1
ATOM 624 O O . ARG A 1 80 ? 2.706 -4.190 -22.411 1.00 97.44 80 ARG A O 1
ATOM 631 N N . GLY A 1 81 ? 0.950 -3.140 -21.493 1.00 96.94 81 GLY A N 1
ATOM 632 C CA . GLY A 1 81 ? 0.866 -3.979 -20.302 1.00 96.94 81 GLY A CA 1
ATOM 633 C C . GLY A 1 81 ? 0.189 -5.326 -20.572 1.00 96.94 81 GLY A C 1
ATOM 634 O O . GLY A 1 81 ? -0.454 -5.549 -21.593 1.00 96.94 81 GLY A O 1
ATOM 635 N N . ASN A 1 82 ? 0.266 -6.239 -19.606 1.00 97.88 82 ASN A N 1
ATOM 636 C CA . ASN A 1 82 ? -0.374 -7.556 -19.689 1.00 97.88 82 ASN A CA 1
ATOM 637 C C . ASN A 1 82 ? -1.808 -7.584 -19.134 1.00 97.88 82 ASN A C 1
ATOM 639 O O . ASN A 1 82 ? -2.404 -8.659 -19.031 1.00 97.88 82 ASN A O 1
ATOM 643 N N . ARG A 1 83 ? -2.346 -6.417 -18.751 1.00 95.88 83 ARG A N 1
ATOM 644 C CA . ARG A 1 83 ? -3.683 -6.230 -18.161 1.00 95.88 83 ARG A CA 1
ATOM 645 C C . ARG A 1 83 ? -3.908 -7.045 -16.878 1.00 95.88 83 ARG A C 1
ATOM 647 O O . ARG A 1 83 ? -5.040 -7.424 -16.577 1.00 95.88 83 ARG A O 1
ATOM 654 N N . ARG A 1 84 ? -2.843 -7.332 -16.119 1.00 97.25 84 ARG A N 1
ATOM 655 C CA . ARG A 1 84 ? -2.901 -8.022 -14.823 1.00 97.25 84 ARG A CA 1
ATOM 656 C C . ARG A 1 84 ? -2.342 -7.148 -13.712 1.00 97.25 84 ARG A C 1
ATOM 658 O O . ARG A 1 84 ? -1.294 -6.519 -13.853 1.00 97.25 84 ARG A O 1
ATOM 665 N N . LEU A 1 85 ? -3.033 -7.197 -12.580 1.00 97.31 85 LEU A N 1
ATOM 666 C CA . LEU A 1 85 ? -2.622 -6.572 -11.337 1.00 97.31 85 LEU A CA 1
ATOM 667 C C . LEU A 1 85 ? -1.833 -7.572 -10.489 1.00 97.31 85 LEU A C 1
ATOM 669 O O . LEU A 1 85 ? -2.312 -8.670 -10.209 1.00 97.31 85 LEU A O 1
ATOM 673 N N . CYS A 1 86 ? -0.641 -7.179 -10.060 1.00 97.19 86 CYS A N 1
ATOM 674 C CA . CYS A 1 86 ? 0.093 -7.829 -8.988 1.00 97.19 86 CYS A CA 1
ATOM 675 C C . CYS A 1 86 ? -0.065 -6.950 -7.744 1.00 97.19 86 CYS A C 1
ATOM 677 O O . CYS A 1 86 ? 0.500 -5.859 -7.679 1.00 97.19 86 CYS A O 1
ATOM 679 N N . PHE A 1 87 ? -0.921 -7.382 -6.821 1.00 96.94 87 PHE A N 1
ATOM 680 C CA . PHE A 1 87 ? -1.310 -6.610 -5.645 1.00 96.94 87 PHE A CA 1
ATOM 681 C C . PHE A 1 87 ? -0.649 -7.171 -4.381 1.00 96.94 87 PHE A C 1
ATOM 683 O O . PHE A 1 87 ? -0.688 -8.379 -4.146 1.00 96.94 87 PHE A O 1
ATOM 690 N N . ASP A 1 88 ? -0.075 -6.293 -3.561 1.00 94.56 88 ASP A N 1
ATOM 691 C CA . ASP A 1 88 ? 0.570 -6.621 -2.288 1.00 94.56 88 ASP A CA 1
ATOM 692 C C . ASP A 1 88 ? 0.033 -5.695 -1.185 1.00 94.56 88 ASP A C 1
ATOM 694 O O . ASP A 1 88 ? 0.186 -4.477 -1.238 1.00 94.56 88 ASP A O 1
ATOM 698 N N . TYR A 1 89 ? -0.575 -6.276 -0.149 1.00 88.38 89 TYR A N 1
ATOM 699 C CA . TYR A 1 89 ? -1.085 -5.541 1.017 1.00 88.38 89 TYR A CA 1
ATOM 700 C C . TYR A 1 89 ? 0.034 -4.823 1.805 1.00 88.38 89 TYR A C 1
ATOM 702 O O . TYR A 1 89 ? -0.211 -3.946 2.626 1.00 88.38 89 TYR A O 1
ATOM 710 N N . GLY A 1 90 ? 1.296 -5.184 1.581 1.00 88.44 90 GLY A N 1
ATOM 711 C CA . GLY A 1 90 ? 2.440 -4.677 2.318 1.00 88.44 90 GLY A CA 1
ATOM 712 C C . GLY A 1 90 ? 2.729 -5.527 3.555 1.00 88.44 90 GLY A C 1
ATOM 713 O O . GLY A 1 90 ? 1.911 -5.699 4.465 1.00 88.44 90 GLY A O 1
ATOM 714 N N . ASN A 1 91 ? 3.951 -6.048 3.640 1.00 90.19 91 ASN A N 1
ATOM 715 C CA . ASN A 1 91 ? 4.394 -6.857 4.772 1.00 90.19 91 ASN A CA 1
ATOM 716 C C . ASN A 1 91 ? 4.689 -5.950 5.970 1.00 90.19 91 ASN A C 1
ATOM 718 O O . ASN A 1 91 ? 5.766 -5.350 6.054 1.00 90.19 91 ASN A O 1
ATOM 722 N N . ARG A 1 92 ? 3.726 -5.836 6.892 1.00 90.12 92 ARG A N 1
ATOM 723 C CA . ARG A 1 92 ? 3.784 -4.906 8.034 1.00 90.12 92 ARG A CA 1
ATOM 724 C C . ARG A 1 92 ? 4.099 -3.488 7.560 1.00 90.12 92 ARG A C 1
ATOM 726 O O . ARG A 1 92 ? 5.101 -2.907 7.978 1.00 90.12 92 ARG A O 1
ATOM 733 N N . ALA A 1 93 ? 3.288 -3.016 6.611 1.00 93.44 93 ALA A N 1
ATOM 734 C CA . ALA A 1 93 ? 3.421 -1.746 5.890 1.00 93.44 93 ALA A CA 1
ATOM 735 C C . ALA A 1 93 ? 4.616 -1.605 4.931 1.00 93.44 93 ALA A C 1
ATOM 737 O O . ALA A 1 93 ? 4.801 -0.535 4.348 1.00 93.44 93 ALA A O 1
ATOM 738 N N . ASN A 1 94 ? 5.429 -2.652 4.749 1.00 95.06 94 ASN A N 1
ATOM 739 C CA . ASN A 1 94 ? 6.580 -2.587 3.854 1.00 95.06 94 ASN A CA 1
ATOM 740 C C . ASN A 1 94 ? 6.268 -3.100 2.443 1.00 95.06 94 ASN A C 1
ATOM 742 O O . ASN A 1 94 ? 5.647 -4.155 2.301 1.00 95.06 94 ASN A O 1
ATOM 746 N N . LYS A 1 95 ? 6.794 -2.434 1.410 1.00 96.50 95 LYS A N 1
ATOM 747 C CA . LYS A 1 95 ? 6.618 -2.819 -0.002 1.00 96.50 95 LYS A CA 1
ATOM 748 C C . LYS A 1 95 ? 7.664 -3.869 -0.393 1.00 96.50 95 LYS A C 1
ATOM 750 O O . LYS A 1 95 ? 8.801 -3.542 -0.712 1.00 96.50 95 LYS A O 1
ATOM 755 N N . ARG A 1 96 ? 7.320 -5.159 -0.313 1.00 95.81 96 ARG A N 1
ATOM 756 C CA . ARG A 1 96 ? 8.308 -6.257 -0.456 1.00 95.81 96 ARG A CA 1
ATOM 757 C C . ARG A 1 96 ? 8.252 -6.985 -1.793 1.00 95.81 96 ARG A C 1
ATOM 759 O O . ARG A 1 96 ? 9.144 -7.771 -2.096 1.00 95.81 96 ARG A O 1
ATOM 766 N N . MET A 1 97 ? 7.249 -6.696 -2.613 1.00 96.38 97 MET A N 1
ATOM 767 C CA . MET A 1 97 ? 7.077 -7.342 -3.909 1.00 96.38 97 MET A CA 1
ATOM 768 C C . MET A 1 97 ? 8.304 -7.214 -4.828 1.00 96.38 97 MET A C 1
ATOM 770 O O . MET A 1 97 ? 8.782 -8.224 -5.333 1.00 96.38 97 MET A O 1
ATOM 774 N N . LEU A 1 98 ? 8.889 -6.020 -4.993 1.00 98.06 98 LEU A N 1
ATOM 775 C CA . LEU A 1 98 ? 10.082 -5.866 -5.845 1.00 98.06 98 LEU A CA 1
ATOM 776 C C . LEU A 1 98 ? 11.299 -6.607 -5.278 1.00 98.06 98 LEU A C 1
ATOM 778 O O . LEU A 1 98 ? 12.054 -7.210 -6.036 1.00 98.06 98 LEU A O 1
ATOM 782 N N . GLN A 1 99 ? 11.440 -6.636 -3.951 1.00 97.69 99 GLN A N 1
ATOM 783 C CA . GLN A 1 99 ? 12.509 -7.380 -3.290 1.00 97.69 99 GLN A CA 1
ATOM 784 C C . GLN A 1 99 ? 12.449 -8.877 -3.615 1.00 97.69 99 GLN A C 1
ATOM 786 O O . GLN A 1 99 ? 13.477 -9.487 -3.883 1.00 97.69 99 GLN A O 1
ATOM 791 N N . PHE A 1 100 ? 11.258 -9.479 -3.583 1.00 96.31 100 PHE A N 1
ATOM 792 C CA . PHE A 1 100 ? 11.119 -10.929 -3.746 1.00 96.31 100 PHE A CA 1
ATOM 793 C C . PHE A 1 100 ? 10.969 -11.391 -5.194 1.00 96.31 100 PHE A C 1
ATOM 795 O O . PHE A 1 100 ? 11.391 -12.498 -5.511 1.00 96.31 100 PHE A O 1
ATOM 802 N N . PHE A 1 101 ? 10.357 -10.586 -6.065 1.00 97.75 101 PHE A N 1
ATOM 803 C CA . PHE A 1 101 ? 10.073 -10.995 -7.446 1.00 97.75 101 PHE A CA 1
ATOM 804 C C . PHE A 1 101 ? 11.032 -10.396 -8.474 1.00 97.75 101 PHE A C 1
ATOM 806 O O . PHE A 1 101 ? 11.233 -10.996 -9.528 1.00 97.75 101 PHE A O 1
ATOM 813 N N . ASN A 1 102 ? 11.624 -9.236 -8.179 1.00 98.44 102 ASN A N 1
ATOM 814 C CA . ASN A 1 102 ? 12.607 -8.598 -9.050 1.00 98.44 102 ASN A CA 1
ATOM 815 C C . ASN A 1 102 ? 14.032 -8.654 -8.473 1.00 98.44 102 ASN A C 1
ATOM 817 O O . ASN A 1 102 ? 14.916 -8.039 -9.052 1.00 98.44 102 ASN A O 1
ATOM 821 N N . ASP A 1 103 ? 14.289 -9.332 -7.351 1.00 98.31 103 ASP A N 1
ATOM 822 C CA . ASP A 1 103 ? 15.595 -9.314 -6.662 1.00 98.31 103 ASP A CA 1
ATOM 823 C C . ASP A 1 103 ? 16.115 -7.890 -6.362 1.00 98.31 103 ASP A C 1
ATOM 825 O O . ASP A 1 103 ? 17.320 -7.633 -6.355 1.00 98.31 103 ASP A O 1
ATOM 829 N N . ALA A 1 104 ? 15.206 -6.932 -6.160 1.00 98.38 104 ALA A N 1
ATOM 830 C CA . ALA A 1 104 ? 15.571 -5.560 -5.831 1.00 98.38 104 ALA A CA 1
ATOM 831 C C . ALA A 1 104 ? 16.032 -5.442 -4.365 1.00 98.38 104 ALA A C 1
ATOM 833 O O . ALA A 1 104 ? 15.655 -6.259 -3.514 1.00 98.38 104 ALA A O 1
ATOM 834 N N . PRO A 1 105 ? 16.791 -4.396 -4.005 1.00 97.94 105 PRO A N 1
ATOM 835 C CA . PRO A 1 105 ? 16.963 -4.033 -2.607 1.00 97.94 105 PRO A CA 1
ATOM 836 C C . PRO A 1 105 ? 15.616 -3.783 -1.915 1.00 97.94 105 PRO A C 1
ATOM 838 O O . PRO A 1 105 ? 14.615 -3.416 -2.530 1.00 97.94 105 PRO A O 1
ATOM 841 N N . ALA A 1 106 ? 15.591 -3.975 -0.600 1.00 96.44 106 ALA A N 1
ATOM 842 C CA . ALA A 1 106 ? 14.444 -3.602 0.214 1.00 96.44 106 ALA A CA 1
ATOM 843 C C . ALA A 1 106 ? 14.216 -2.084 0.161 1.00 96.44 106 ALA A C 1
ATOM 845 O O . ALA A 1 106 ? 15.102 -1.328 0.549 1.00 96.44 106 ALA A O 1
ATOM 846 N N . SER A 1 107 ? 13.017 -1.654 -0.234 1.00 96.19 107 SER A N 1
ATOM 847 C CA . SER A 1 107 ? 12.633 -0.243 -0.244 1.00 96.19 107 SER A CA 1
ATOM 848 C C . SER A 1 107 ? 11.141 -0.086 0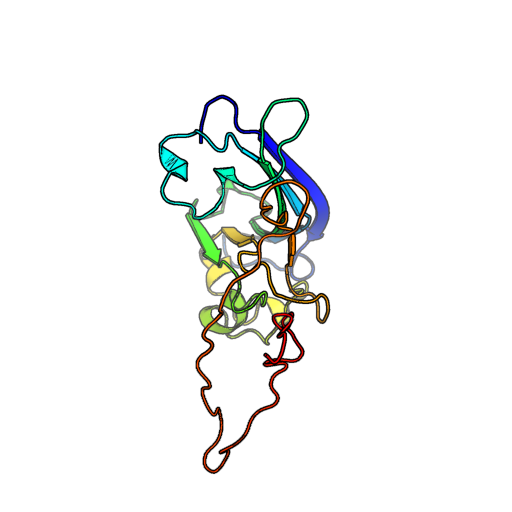.033 1.00 96.19 107 SER A C 1
ATOM 850 O O . SER A 1 107 ? 10.319 -0.859 -0.455 1.00 96.19 107 SER A O 1
ATOM 852 N N . ASN A 1 108 ? 10.786 0.929 0.818 1.00 96.38 108 ASN A N 1
ATOM 853 C CA . ASN A 1 108 ? 9.399 1.352 1.006 1.00 96.38 108 ASN A CA 1
ATOM 854 C C . ASN A 1 108 ? 9.030 2.544 0.122 1.00 96.38 108 ASN A C 1
ATOM 856 O O . ASN A 1 108 ? 7.863 2.938 0.096 1.00 96.38 108 ASN A O 1
ATOM 860 N N . ASP A 1 109 ? 9.986 3.088 -0.623 1.00 96.31 109 ASP A N 1
ATOM 861 C CA . ASP A 1 109 ? 9.759 4.181 -1.557 1.00 96.31 109 ASP A CA 1
ATOM 862 C C . ASP A 1 109 ? 10.516 3.936 -2.870 1.00 96.31 109 ASP A C 1
ATOM 864 O O . ASP A 1 109 ? 11.478 4.637 -3.174 1.00 96.31 109 ASP A O 1
ATOM 868 N N . PRO A 1 110 ? 10.142 2.887 -3.628 1.00 97.38 110 PRO A N 1
ATOM 869 C CA . PRO A 1 110 ? 10.854 2.535 -4.848 1.00 97.38 110 PRO A CA 1
ATOM 870 C C . PRO A 1 110 ? 10.693 3.646 -5.889 1.00 97.38 110 PRO A C 1
ATOM 872 O O . PRO A 1 110 ? 9.564 4.011 -6.206 1.00 97.38 110 PRO A O 1
ATOM 875 N N . LEU A 1 111 ? 11.789 4.155 -6.450 1.00 98.12 111 LEU A N 1
ATOM 876 C CA . LEU A 1 111 ? 11.746 5.209 -7.475 1.00 98.12 111 LEU A CA 1
ATOM 877 C C . LEU A 1 111 ? 12.814 5.032 -8.559 1.00 98.12 111 LEU A C 1
ATOM 879 O O . LEU A 1 111 ? 12.571 5.361 -9.717 1.00 98.12 111 LEU A O 1
ATOM 883 N N . THR A 1 112 ? 13.978 4.510 -8.195 1.00 98.44 112 THR A N 1
ATOM 884 C CA . THR A 1 112 ? 15.168 4.483 -9.051 1.00 98.44 112 THR A CA 1
ATOM 885 C C . THR A 1 112 ? 15.284 3.187 -9.846 1.00 98.44 112 THR A C 1
ATOM 887 O O . THR A 1 112 ? 14.641 2.182 -9.528 1.00 98.44 112 THR A O 1
ATOM 890 N N . LEU A 1 113 ? 16.175 3.155 -10.844 1.00 98.31 113 LEU A N 1
ATOM 891 C CA . LEU A 1 113 ? 16.498 1.912 -11.553 1.00 98.31 113 LEU A CA 1
ATOM 892 C C . LEU A 1 113 ? 16.995 0.797 -10.614 1.00 98.31 113 LEU A C 1
ATOM 894 O O . LEU A 1 113 ? 16.706 -0.375 -10.843 1.00 98.31 113 LEU A O 1
ATOM 898 N N . THR A 1 114 ? 17.681 1.144 -9.521 1.00 98.50 114 THR A N 1
ATOM 899 C CA . THR A 1 114 ? 18.101 0.166 -8.501 1.00 98.50 114 THR A CA 1
ATOM 900 C C . THR A 1 114 ? 16.896 -0.508 -7.840 1.00 98.50 114 T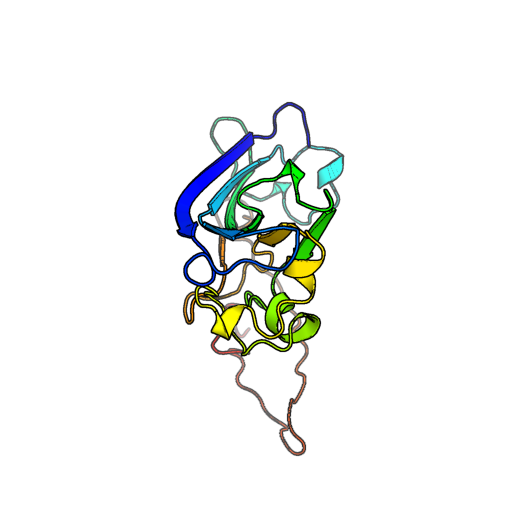HR A C 1
ATOM 902 O O . THR A 1 114 ? 16.899 -1.725 -7.645 1.00 98.50 114 THR A O 1
ATOM 905 N N . ASP A 1 115 ? 15.842 0.257 -7.546 1.00 98.38 115 ASP A N 1
ATOM 906 C CA . ASP A 1 115 ? 14.607 -0.265 -6.950 1.00 98.38 115 ASP A CA 1
ATOM 907 C C . ASP A 1 115 ? 13.844 -1.186 -7.910 1.00 98.38 115 ASP A C 1
ATOM 909 O O . ASP A 1 115 ? 13.049 -2.022 -7.477 1.00 98.38 115 ASP A O 1
ATOM 913 N N . ALA A 1 116 ? 14.094 -1.075 -9.218 1.00 98.25 116 ALA A N 1
ATOM 914 C CA . ALA A 1 116 ? 13.500 -1.968 -10.200 1.00 98.25 116 ALA A CA 1
ATOM 915 C C . ALA A 1 116 ? 14.078 -3.394 -10.142 1.00 98.25 116 ALA A C 1
ATOM 917 O O . ALA A 1 116 ? 13.436 -4.335 -10.631 1.00 98.25 116 ALA A O 1
ATOM 918 N N . GLY A 1 117 ? 15.267 -3.550 -9.548 1.00 98.38 117 GLY A N 1
ATOM 919 C CA . GLY A 1 117 ? 16.023 -4.793 -9.498 1.00 98.38 117 GLY A CA 1
ATOM 920 C C . GLY A 1 117 ? 16.288 -5.351 -10.893 1.00 98.38 117 GLY A C 1
ATOM 921 O O . GLY A 1 117 ? 16.569 -4.637 -11.852 1.00 98.38 117 GLY A O 1
ATOM 922 N N . ASN A 1 118 ? 16.133 -6.659 -11.031 1.00 98.25 118 ASN A N 1
ATOM 923 C CA . ASN A 1 118 ? 16.234 -7.347 -12.301 1.00 98.25 118 ASN A CA 1
ATOM 924 C C . ASN A 1 118 ? 15.081 -7.014 -13.259 1.00 98.25 118 ASN A C 1
ATOM 926 O O . ASN A 1 118 ? 15.158 -7.474 -14.385 1.00 98.25 118 ASN A O 1
ATOM 930 N N . GLY A 1 119 ? 14.014 -6.301 -12.864 1.00 98.25 119 GLY A N 1
ATOM 931 C CA . GLY A 1 119 ? 12.878 -5.892 -13.705 1.00 98.25 119 GLY A CA 1
ATOM 932 C C . GLY A 1 119 ? 11.922 -6.993 -14.205 1.00 98.25 119 GLY A C 1
ATOM 933 O O . GLY A 1 119 ? 11.212 -6.786 -15.192 1.00 98.25 119 GLY A O 1
ATOM 934 N N . PHE A 1 120 ? 11.904 -8.172 -13.573 1.00 98.50 120 PHE A N 1
ATOM 935 C CA . PHE A 1 120 ? 11.127 -9.348 -13.994 1.00 98.50 120 PHE A CA 1
ATOM 936 C C . PHE A 1 120 ? 9.633 -9.071 -14.208 1.00 98.50 120 PHE A C 1
ATOM 938 O O . PHE A 1 120 ? 9.084 -9.503 -15.231 1.00 98.50 120 PHE A O 1
ATOM 945 N N . LEU A 1 121 ? 8.987 -8.380 -13.261 1.00 98.50 121 LEU A N 1
ATOM 946 C CA . LEU A 1 121 ? 7.565 -8.036 -13.339 1.00 98.50 121 LEU A CA 1
ATOM 947 C C . LEU A 1 121 ? 7.293 -6.971 -14.412 1.00 98.50 121 LEU A C 1
ATOM 949 O O . LEU A 1 121 ? 6.322 -7.103 -15.160 1.00 98.50 121 LEU A O 1
ATOM 953 N N . PHE A 1 122 ? 8.173 -5.973 -14.545 1.00 98.69 122 PHE A N 1
ATOM 954 C CA . PHE A 1 122 ? 8.014 -4.881 -15.514 1.00 98.69 122 PHE A CA 1
ATOM 955 C C . PHE A 1 122 ? 8.119 -5.374 -16.956 1.00 98.69 122 PHE A C 1
ATOM 957 O O . PHE A 1 122 ? 7.241 -5.107 -17.767 1.00 98.69 122 PHE A O 1
ATOM 964 N N . ARG A 1 123 ? 9.112 -6.223 -17.265 1.00 98.44 123 ARG A N 1
ATOM 965 C CA . ARG A 1 123 ? 9.238 -6.850 -18.597 1.00 98.44 123 ARG A CA 1
ATOM 966 C C . ARG A 1 123 ? 8.061 -7.746 -18.979 1.00 98.44 123 ARG A C 1
ATOM 968 O O . ARG A 1 123 ? 7.937 -8.133 -20.135 1.00 98.44 123 ARG A O 1
ATOM 975 N N . ARG A 1 124 ? 7.233 -8.133 -18.007 1.00 98.19 124 ARG A N 1
ATOM 976 C CA . ARG A 1 124 ? 6.026 -8.941 -18.216 1.00 98.19 124 ARG A CA 1
ATOM 977 C C . ARG A 1 124 ? 4.759 -8.108 -18.274 1.00 98.19 124 ARG A C 1
ATOM 979 O O . ARG A 1 124 ? 3.703 -8.700 -18.456 1.00 98.19 124 ARG A O 1
ATOM 986 N N . GLY A 1 125 ? 4.843 -6.791 -18.108 1.00 98.38 125 GLY A N 1
ATOM 987 C CA . GLY A 1 125 ? 3.719 -5.883 -18.290 1.00 98.38 125 GLY A CA 1
ATOM 988 C C . GLY A 1 125 ? 2.761 -5.811 -17.110 1.00 98.38 125 GLY A C 1
ATOM 989 O O . GLY A 1 125 ? 1.639 -5.351 -17.297 1.00 98.38 125 GLY A O 1
ATOM 990 N N . TYR A 1 126 ? 3.149 -6.285 -15.922 1.00 98.62 126 TYR A N 1
ATOM 991 C CA . TYR A 1 126 ? 2.279 -6.194 -14.748 1.00 98.62 126 TYR A CA 1
ATOM 992 C C . TYR A 1 126 ? 2.095 -4.742 -14.316 1.00 98.62 126 TYR A C 1
ATOM 994 O O . TYR A 1 126 ? 3.068 -3.990 -14.265 1.00 98.62 126 TYR A O 1
ATOM 1002 N N . THR A 1 127 ? 0.872 -4.392 -13.924 1.00 98.44 127 THR A N 1
ATOM 1003 C CA . THR A 1 127 ? 0.645 -3.282 -12.997 1.00 98.44 127 THR A CA 1
ATOM 1004 C C . THR A 1 127 ? 0.890 -3.804 -11.593 1.00 98.44 127 THR A C 1
ATOM 1006 O O . THR A 1 127 ? 0.337 -4.826 -11.194 1.00 98.44 127 THR A O 1
ATOM 1009 N N . ILE A 1 128 ? 1.729 -3.111 -10.847 1.00 98.38 128 ILE A N 1
ATOM 1010 C CA . ILE A 1 128 ? 2.073 -3.426 -9.470 1.00 98.38 128 ILE A CA 1
ATOM 1011 C C . ILE A 1 128 ? 1.343 -2.434 -8.576 1.00 98.38 128 ILE A C 1
ATOM 1013 O O . ILE A 1 128 ? 1.413 -1.230 -8.811 1.00 98.38 128 ILE A O 1
ATOM 1017 N N . ALA A 1 129 ? 0.652 -2.935 -7.559 1.00 97.94 129 ALA A N 1
ATOM 1018 C CA . ALA A 1 129 ? -0.083 -2.101 -6.625 1.00 97.94 129 ALA A CA 1
ATOM 1019 C C . ALA A 1 129 ? 0.152 -2.519 -5.183 1.00 97.94 129 ALA A C 1
ATOM 1021 O O . ALA A 1 129 ? 0.208 -3.705 -4.857 1.00 97.94 129 ALA A O 1
ATOM 1022 N N . TRP A 1 130 ? 0.212 -1.511 -4.328 1.00 97.94 130 TRP A N 1
ATOM 1023 C CA . TRP A 1 130 ? 0.197 -1.659 -2.891 1.00 97.94 130 TRP A CA 1
ATOM 1024 C C . TRP A 1 130 ? -0.885 -0.781 -2.279 1.00 97.94 130 TRP A C 1
ATOM 1026 O O . TRP A 1 130 ? -1.076 0.350 -2.727 1.00 97.94 130 TRP A O 1
ATOM 1036 N N . ALA A 1 131 ? -1.531 -1.282 -1.230 1.00 96.69 131 ALA A N 1
ATOM 1037 C CA . ALA A 1 131 ? -2.363 -0.490 -0.330 1.00 96.69 131 ALA A CA 1
ATOM 1038 C C . ALA A 1 131 ? -2.167 -0.981 1.106 1.00 96.69 131 ALA A C 1
ATOM 1040 O O . ALA A 1 131 ? -2.031 -2.189 1.317 1.00 96.69 131 ALA A O 1
ATOM 1041 N N . ALA A 1 132 ? -2.130 -0.076 2.086 1.00 95.88 132 ALA A N 1
ATOM 1042 C CA . ALA A 1 132 ? -1.952 -0.477 3.478 1.00 95.88 132 ALA A CA 1
ATOM 1043 C C . ALA A 1 132 ? -3.160 -1.273 3.997 1.00 95.88 132 ALA A C 1
ATOM 1045 O O . ALA A 1 132 ? -4.310 -1.003 3.650 1.00 95.88 132 ALA A O 1
ATOM 1046 N N . TRP A 1 133 ? -2.893 -2.240 4.875 1.00 93.31 133 TRP A N 1
ATOM 1047 C CA . TRP A 1 133 ? -3.928 -3.097 5.471 1.00 93.31 133 TRP A CA 1
ATOM 1048 C C . TRP A 1 133 ? -3.861 -3.182 6.997 1.00 93.31 133 TRP A C 1
ATOM 1050 O O . TRP A 1 133 ? -4.794 -3.660 7.634 1.00 93.31 133 TRP A O 1
ATOM 1060 N N . GLN A 1 134 ? -2.745 -2.765 7.593 1.00 93.06 134 GLN A N 1
ATOM 1061 C CA . GLN A 1 134 ? -2.470 -2.983 9.006 1.00 93.06 134 GLN A CA 1
ATOM 1062 C C . GLN A 1 134 ? -2.618 -1.663 9.777 1.00 93.06 134 GLN A C 1
ATOM 1064 O O . GLN A 1 134 ? -1.794 -0.764 9.623 1.00 93.06 134 GLN A O 1
ATOM 1069 N N . GLY A 1 135 ? -3.653 -1.567 10.619 1.00 91.38 135 GLY A N 1
ATOM 1070 C CA . GLY A 1 135 ? -4.055 -0.324 11.300 1.00 91.38 135 GLY A CA 1
ATOM 1071 C C . GLY A 1 135 ? -3.280 0.045 12.572 1.00 91.38 135 GLY A C 1
ATOM 1072 O O . GLY A 1 135 ? -3.506 1.102 13.154 1.00 91.38 135 GLY A O 1
ATOM 1073 N N . ASP A 1 136 ? -2.363 -0.803 13.041 1.00 90.31 136 ASP A N 1
ATOM 1074 C CA . ASP A 1 136 ? -1.534 -0.530 14.222 1.00 90.31 136 ASP A CA 1
ATOM 1075 C C . ASP A 1 136 ? -0.093 -0.134 13.866 1.00 90.31 136 ASP A C 1
ATOM 1077 O O . ASP A 1 136 ? 0.723 0.056 14.763 1.00 90.31 136 ASP A O 1
ATOM 1081 N N . VAL A 1 137 ? 0.262 0.028 12.589 1.00 92.56 137 VAL A N 1
ATOM 1082 C CA . VAL A 1 137 ? 1.620 0.444 12.204 1.00 92.56 137 VAL A CA 1
ATOM 1083 C C . VAL A 1 137 ? 1.833 1.943 12.456 1.00 92.56 137 VAL A C 1
ATOM 1085 O O . VAL A 1 137 ? 0.994 2.777 12.138 1.00 92.56 137 VAL A O 1
ATOM 1088 N N . LEU A 1 138 ? 2.984 2.301 13.028 1.00 91.81 138 LEU A N 1
ATOM 1089 C CA . LEU A 1 138 ? 3.417 3.689 13.226 1.00 91.81 138 LEU A CA 1
ATOM 1090 C C . LEU A 1 138 ? 4.125 4.252 11.978 1.00 91.81 138 LEU A C 1
ATOM 1092 O O . LEU A 1 138 ? 4.812 3.490 11.300 1.00 91.81 138 LEU A O 1
ATOM 1096 N N . PRO A 1 139 ? 4.068 5.568 11.701 1.00 93.06 139 PRO A N 1
ATOM 1097 C CA . PRO A 1 139 ? 4.820 6.195 10.607 1.00 93.06 139 PRO A CA 1
ATOM 1098 C C . PRO A 1 139 ? 6.341 5.990 10.713 1.00 93.06 139 PRO A C 1
ATOM 1100 O O . PRO A 1 139 ? 6.891 5.768 11.795 1.00 93.06 139 PRO A O 1
ATOM 1103 N N . GLY A 1 140 ? 7.031 6.094 9.573 1.00 92.69 140 GLY A N 1
ATOM 1104 C CA . GLY A 1 140 ? 8.496 6.122 9.460 1.00 92.69 140 GLY A CA 1
ATOM 1105 C C . GLY A 1 140 ? 9.037 5.154 8.406 1.00 92.69 140 GLY A C 1
ATOM 1106 O O . GLY A 1 140 ? 8.408 4.132 8.136 1.00 92.69 140 GLY A O 1
ATOM 1107 N N . ASP A 1 141 ? 10.207 5.457 7.838 1.00 92.81 141 ASP A N 1
ATOM 1108 C CA . ASP A 1 141 ? 10.851 4.649 6.784 1.00 92.81 141 ASP A CA 1
ATOM 1109 C C . ASP A 1 141 ? 9.936 4.393 5.564 1.00 92.81 141 ASP A C 1
ATOM 1111 O O . ASP A 1 141 ? 9.888 3.293 5.030 1.00 92.81 141 ASP A O 1
ATOM 1115 N N . GLY A 1 142 ? 9.106 5.371 5.176 1.00 92.81 142 GLY A N 1
ATOM 1116 C CA . GLY A 1 142 ? 8.214 5.273 4.005 1.00 92.81 142 GLY A CA 1
ATOM 1117 C C . GLY A 1 142 ? 7.109 4.203 4.080 1.00 92.81 142 GLY A C 1
ATOM 1118 O O . GLY A 1 142 ? 6.496 3.875 3.057 1.00 92.81 142 GLY A O 1
ATOM 1119 N N . ARG A 1 143 ? 6.869 3.619 5.261 1.00 94.50 143 ARG A N 1
ATOM 1120 C CA . ARG A 1 143 ? 5.810 2.625 5.498 1.00 94.50 143 ARG A CA 1
ATOM 1121 C C . ARG A 1 143 ? 4.434 3.181 5.133 1.00 94.50 143 ARG A C 1
ATOM 1123 O O . ARG A 1 143 ? 4.139 4.321 5.463 1.00 94.50 143 ARG A O 1
ATOM 1130 N N . MET A 1 144 ? 3.614 2.349 4.491 1.00 95.25 144 MET A N 1
ATOM 1131 C CA . MET A 1 144 ? 2.225 2.685 4.154 1.00 95.25 144 MET A CA 1
ATOM 1132 C C . MET A 1 144 ? 1.322 2.536 5.374 1.00 95.25 144 MET A C 1
ATOM 1134 O O . MET A 1 144 ? 1.387 1.518 6.067 1.00 95.25 144 MET A O 1
ATOM 1138 N N . LEU A 1 145 ? 0.463 3.511 5.615 1.00 96.06 145 LEU A N 1
ATOM 1139 C CA . LEU A 1 145 ? -0.403 3.550 6.780 1.00 96.06 145 LEU A CA 1
ATOM 1140 C C . LEU A 1 145 ? -1.862 3.339 6.394 1.00 96.06 145 LEU A C 1
ATOM 1142 O O . LEU A 1 145 ? -2.309 3.715 5.314 1.00 96.06 145 LEU A O 1
ATOM 1146 N N . LEU A 1 146 ? -2.582 2.703 7.311 1.00 96.31 146 LEU A N 1
ATOM 1147 C CA . LEU A 1 146 ? -4.029 2.596 7.300 1.00 96.31 146 LEU A CA 1
ATOM 1148 C C . LEU A 1 146 ? -4.520 3.358 8.529 1.00 96.31 146 LEU A C 1
ATOM 1150 O O . LEU A 1 146 ? -4.161 2.994 9.653 1.00 96.31 146 LEU A O 1
ATOM 1154 N N . ASP A 1 147 ? -5.303 4.406 8.313 1.00 95.25 147 ASP A N 1
ATOM 1155 C CA . ASP A 1 147 ? -5.947 5.155 9.382 1.00 95.25 147 ASP A CA 1
ATOM 1156 C C . ASP A 1 147 ? -7.365 4.627 9.576 1.00 95.25 147 ASP A C 1
ATOM 1158 O O . ASP A 1 147 ? -8.203 4.708 8.676 1.00 95.25 147 ASP A O 1
ATOM 1162 N N . LEU A 1 148 ? -7.596 4.029 10.744 1.00 94.38 148 LEU A N 1
ATOM 1163 C CA . LEU A 1 148 ? -8.868 3.425 11.119 1.00 94.38 148 LEU A CA 1
ATOM 1164 C C . LEU A 1 148 ? -9.508 4.217 12.257 1.00 94.38 148 LEU A C 1
ATOM 1166 O O . LEU A 1 148 ? -8.811 4.589 13.211 1.00 94.38 148 LEU A O 1
ATOM 1170 N N . PRO A 1 149 ? -10.836 4.395 12.225 1.00 94.44 149 PRO A N 1
ATOM 1171 C CA . PRO A 1 149 ? -11.558 4.945 13.352 1.00 94.44 149 PRO A CA 1
ATOM 1172 C C . PRO A 1 149 ? -11.528 3.974 14.538 1.00 94.44 149 PRO A C 1
ATOM 1174 O O . PRO A 1 149 ? -11.329 2.762 14.408 1.00 94.44 149 PRO A O 1
ATOM 1177 N N . VAL A 1 150 ? -11.723 4.526 15.729 1.00 92.88 150 VAL A N 1
ATOM 1178 C CA . VAL A 1 150 ? -11.796 3.749 16.967 1.00 92.88 150 VAL A CA 1
ATOM 1179 C C . VAL A 1 150 ? -13.250 3.334 17.183 1.00 92.88 150 VAL A C 1
ATOM 1181 O O . VAL A 1 150 ? -14.145 4.159 17.038 1.00 92.88 150 VAL A O 1
ATOM 1184 N N . ALA A 1 151 ? -13.491 2.069 17.531 1.00 94.38 151 ALA A N 1
ATOM 1185 C CA . ALA A 1 151 ? -14.811 1.599 17.949 1.00 94.38 151 ALA A CA 1
ATOM 1186 C C . ALA A 1 151 ? -15.118 2.054 19.385 1.00 94.38 151 ALA A C 1
ATOM 1188 O O . ALA A 1 151 ? -14.212 2.164 20.215 1.00 94.38 151 ALA A O 1
ATOM 1189 N N . HIS A 1 152 ? -16.385 2.315 19.692 1.00 94.56 152 HIS A N 1
ATOM 1190 C CA . HIS A 1 152 ? -16.843 2.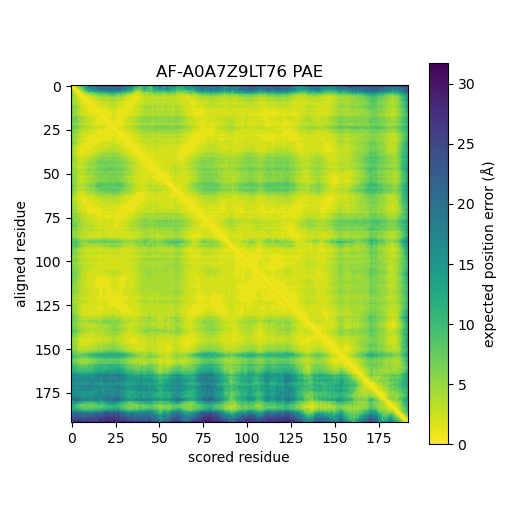905 20.948 1.00 94.56 152 HIS A CA 1
ATOM 1191 C C . HIS A 1 152 ? -17.904 2.043 21.653 1.00 94.56 152 HIS A C 1
ATOM 1193 O O . HIS A 1 152 ? -18.655 1.292 21.041 1.00 94.56 152 HIS A O 1
ATOM 1199 N N . ASN A 1 153 ? -17.983 2.168 22.976 1.00 91.94 153 ASN A N 1
ATOM 1200 C CA . ASN A 1 153 ? -19.100 1.688 23.784 1.00 91.94 153 ASN A CA 1
ATOM 1201 C C . ASN A 1 153 ? -19.734 2.892 24.495 1.00 91.94 153 ASN A C 1
ATOM 1203 O O . ASN A 1 153 ? -19.229 3.354 25.522 1.00 91.94 153 ASN A O 1
ATOM 1207 N N . GLY A 1 154 ? -20.801 3.438 23.908 1.00 88.88 154 GLY A N 1
ATOM 1208 C CA . GLY A 1 154 ? -21.301 4.764 24.272 1.00 88.88 154 GLY A CA 1
ATOM 1209 C C . GLY A 1 154 ? -20.257 5.839 23.961 1.00 88.88 154 GLY A C 1
ATOM 1210 O O . GLY A 1 154 ? -19.645 5.825 22.898 1.00 88.88 154 GLY A O 1
ATOM 1211 N N . ASP A 1 155 ? -19.994 6.738 24.906 1.00 89.56 155 ASP A N 1
ATOM 1212 C CA . ASP A 1 155 ? -19.044 7.842 24.699 1.00 89.56 155 ASP A CA 1
ATOM 1213 C C . ASP A 1 155 ? -17.569 7.442 24.887 1.00 89.56 155 ASP A C 1
ATOM 1215 O O . ASP A 1 155 ? -16.669 8.263 24.702 1.00 89.56 155 ASP A O 1
ATOM 1219 N N . GLN A 1 156 ? -17.287 6.194 25.274 1.00 92.81 156 GLN A N 1
ATOM 1220 C CA . GLN A 1 156 ? -15.929 5.742 25.581 1.00 92.81 156 GLN A CA 1
ATOM 1221 C C . GLN A 1 156 ? -15.361 4.837 24.484 1.00 92.81 156 GLN A C 1
ATOM 1223 O O . GLN 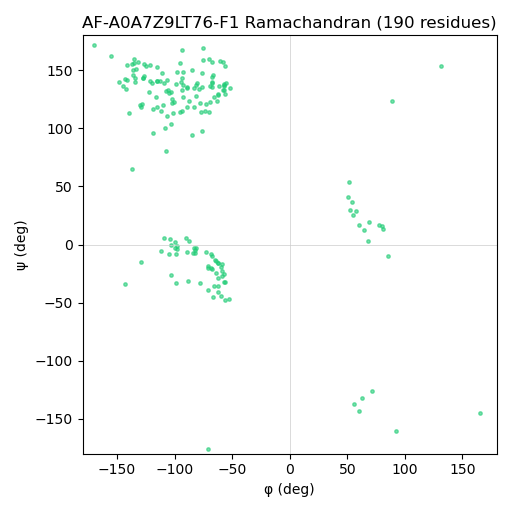A 1 156 ? -16.084 3.974 23.985 1.00 92.81 156 GLN A O 1
ATOM 1228 N N . PRO A 1 157 ? -14.058 4.954 24.156 1.00 92.50 157 PRO A N 1
ATOM 1229 C CA . PRO A 1 157 ? -13.376 3.976 23.320 1.00 92.50 157 PRO A CA 1
ATOM 1230 C C . PRO A 1 157 ? -13.574 2.556 23.850 1.00 92.50 157 PRO A C 1
ATOM 1232 O O . PRO A 1 157 ? -13.430 2.300 25.050 1.00 92.50 157 PRO A O 1
ATOM 1235 N N . LEU A 1 158 ? -13.881 1.628 22.949 1.00 90.81 158 LEU A N 1
ATOM 1236 C CA . LEU A 1 158 ? -14.044 0.223 23.280 1.00 90.81 158 LEU A CA 1
ATOM 1237 C C . LEU A 1 158 ? -12.713 -0.329 23.808 1.00 90.81 158 LEU A C 1
ATOM 1239 O O . LEU A 1 158 ? -11.654 -0.170 23.199 1.00 90.81 158 LEU A O 1
ATOM 1243 N N . THR A 1 159 ? -12.770 -0.987 24.963 1.00 89.81 159 THR A N 1
ATOM 1244 C CA . THR A 1 159 ? -11.623 -1.652 25.586 1.00 89.81 159 THR A CA 1
ATOM 1245 C C . THR A 1 159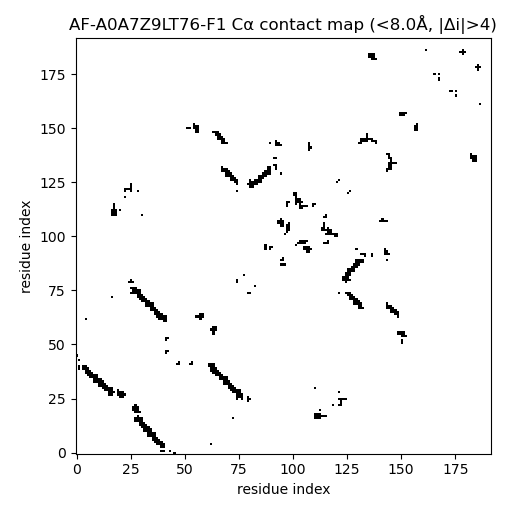 ? -11.972 -3.100 25.893 1.00 89.81 159 THR A C 1
ATOM 1247 O O . THR A 1 159 ? -13.140 -3.458 26.044 1.00 89.81 159 THR A O 1
ATOM 1250 N N . GLY A 1 160 ? -10.954 -3.950 25.977 1.00 86.25 160 GLY A N 1
ATOM 1251 C CA . GLY A 1 160 ? -11.142 -5.364 26.257 1.00 86.25 160 GLY A CA 1
ATOM 1252 C C . GLY A 1 160 ? -9.828 -6.074 26.532 1.00 86.25 160 GLY A C 1
ATOM 1253 O O . GLY A 1 160 ? -8.742 -5.516 26.361 1.00 86.25 160 GLY A O 1
ATOM 1254 N N . LEU A 1 161 ? -9.936 -7.327 26.970 1.00 84.75 161 LEU A N 1
ATOM 1255 C CA . LEU A 1 161 ? -8.776 -8.184 27.162 1.00 84.75 161 LEU A CA 1
ATOM 1256 C C . LEU A 1 161 ? -8.175 -8.541 25.799 1.00 84.75 161 LEU A C 1
ATOM 1258 O O . LEU A 1 161 ? -8.841 -9.146 24.962 1.00 84.75 161 LEU A O 1
ATOM 1262 N N . VAL A 1 162 ? -6.899 -8.214 25.604 1.00 79.94 162 VAL A N 1
ATOM 1263 C CA . VAL A 1 162 ? -6.146 -8.587 24.403 1.00 79.94 162 VAL A CA 1
ATOM 1264 C C . VAL A 1 162 ? -5.147 -9.678 24.761 1.00 79.94 162 VAL A C 1
ATOM 1266 O O . VAL A 1 162 ? -4.395 -9.558 25.729 1.00 79.94 162 VAL A O 1
ATOM 1269 N N . ARG A 1 163 ? -5.112 -10.744 23.958 1.00 79.50 163 ARG A N 1
ATOM 1270 C CA . ARG A 1 163 ? -4.069 -11.768 24.026 1.00 79.50 163 ARG A CA 1
ATOM 1271 C C . ARG A 1 163 ? -3.089 -11.544 22.886 1.00 79.50 163 ARG A C 1
ATOM 1273 O O . ARG A 1 163 ? -3.485 -11.537 21.727 1.00 79.50 163 ARG A O 1
ATOM 1280 N N . THR A 1 164 ? -1.812 -11.420 23.221 1.00 76.19 164 THR A N 1
ATOM 1281 C CA . THR A 1 164 ? -0.723 -11.380 22.244 1.00 76.19 164 THR A CA 1
ATOM 1282 C C . THR A 1 164 ? 0.177 -12.596 22.428 1.00 76.19 164 THR A C 1
ATOM 1284 O O . THR A 1 164 ? 0.414 -13.038 23.555 1.00 76.19 164 THR A O 1
ATOM 1287 N N . GLU A 1 165 ? 0.634 -13.173 21.321 1.00 75.75 165 GLU A N 1
ATOM 1288 C CA . GLU A 1 165 ? 1.616 -14.252 21.322 1.00 75.75 165 GLU A CA 1
ATOM 1289 C C . GLU A 1 165 ? 3.007 -13.680 21.047 1.00 75.75 165 GLU A C 1
ATOM 1291 O O . GLU A 1 165 ? 3.196 -12.820 20.186 1.00 75.75 165 GLU A O 1
ATOM 1296 N N . PHE A 1 166 ? 3.997 -14.175 21.783 1.00 74.44 166 PHE A N 1
ATOM 1297 C CA . PHE A 1 166 ? 5.382 -13.755 21.637 1.00 74.44 166 PHE A CA 1
ATOM 1298 C C . PHE A 1 166 ? 6.163 -14.803 20.849 1.00 74.44 166 PHE A C 1
ATOM 1300 O O . PHE A 1 166 ? 6.272 -15.951 21.272 1.00 74.44 166 PHE A O 1
ATOM 1307 N N . ILE A 1 167 ? 6.757 -14.383 19.731 1.00 75.88 167 ILE A N 1
ATOM 1308 C CA . ILE A 1 167 ? 7.645 -15.218 18.918 1.00 75.88 167 ILE A CA 1
ATOM 1309 C C . ILE A 1 167 ? 9.060 -14.653 19.032 1.00 75.88 167 ILE A C 1
ATOM 1311 O O . ILE A 1 167 ? 9.335 -13.528 18.607 1.00 75.88 167 ILE A O 1
ATOM 1315 N N . ALA A 1 168 ? 9.965 -15.432 19.623 1.00 82.25 168 ALA A N 1
ATOM 1316 C CA . ALA A 1 168 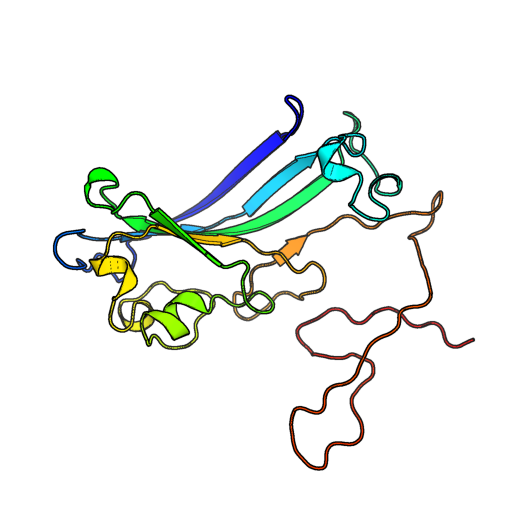? 11.375 -15.079 19.689 1.00 82.25 168 ALA A CA 1
ATOM 1317 C C . ALA A 1 168 ? 12.015 -15.234 18.301 1.00 82.25 168 ALA A C 1
ATOM 1319 O O . ALA A 1 168 ? 12.030 -16.322 17.731 1.00 82.25 168 ALA A O 1
ATOM 1320 N N . ASN A 1 169 ? 12.578 -14.148 17.767 1.00 79.25 169 ASN A N 1
ATOM 1321 C CA . ASN A 1 169 ? 13.212 -14.153 16.441 1.00 79.25 169 ASN A CA 1
ATOM 1322 C C . ASN A 1 169 ? 14.664 -14.661 16.462 1.00 79.25 169 ASN A C 1
ATOM 1324 O O . ASN A 1 169 ? 15.308 -14.710 15.417 1.00 79.25 169 ASN A O 1
ATOM 1328 N N . GLN A 1 170 ? 15.206 -14.978 17.641 1.00 84.81 170 GLN A N 1
ATOM 1329 C CA . GLN A 1 170 ? 16.583 -15.434 17.823 1.00 84.81 170 GLN A CA 1
ATOM 1330 C C . GLN A 1 170 ? 16.660 -16.498 18.928 1.00 84.81 170 GLN A C 1
ATOM 1332 O O . GLN A 1 170 ? 15.974 -16.363 19.949 1.00 84.81 170 GLN A O 1
ATOM 1337 N N . PRO A 1 171 ? 17.511 -17.532 18.771 1.00 87.81 171 PRO A N 1
ATOM 1338 C CA . PRO A 1 171 ? 17.766 -18.506 19.826 1.00 87.81 171 PRO A CA 1
ATOM 1339 C C . PRO A 1 171 ? 18.229 -17.839 21.127 1.00 87.81 171 PRO A C 1
ATOM 1341 O O . PRO A 1 171 ? 19.035 -16.914 21.112 1.00 87.81 171 PRO A O 1
ATOM 1344 N N . GLY A 1 172 ? 17.733 -18.327 22.264 1.00 88.69 172 GLY A N 1
ATOM 1345 C CA . GLY A 1 172 ? 18.134 -17.846 23.592 1.00 88.69 172 GLY A CA 1
ATOM 1346 C C . GLY A 1 172 ? 17.378 -16.616 24.106 1.00 88.69 172 GLY A C 1
ATOM 1347 O O . GLY A 1 172 ? 17.474 -16.318 25.296 1.00 88.69 172 GLY A O 1
ATOM 1348 N N . VAL A 1 173 ? 16.568 -15.948 23.276 1.00 85.38 173 VAL A N 1
ATOM 1349 C CA . VAL A 1 173 ? 15.699 -14.849 23.726 1.00 85.38 173 VAL A CA 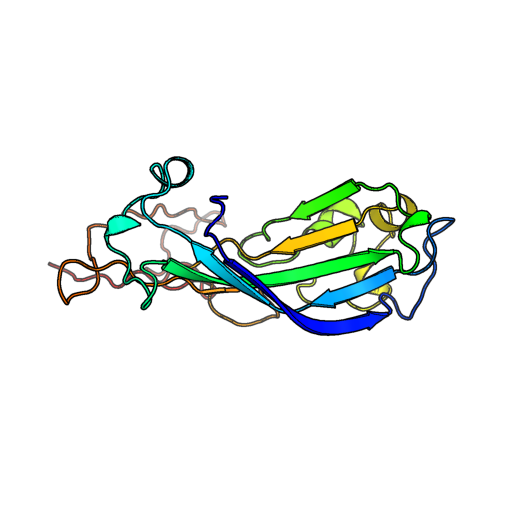1
ATOM 1350 C C . VAL A 1 173 ? 14.475 -15.422 24.442 1.00 85.38 173 VAL A C 1
ATOM 1352 O O . VAL A 1 173 ? 13.646 -16.094 23.832 1.00 85.38 173 VAL A O 1
ATOM 1355 N N . LYS A 1 174 ? 14.367 -15.159 25.750 1.00 81.81 174 LYS A N 1
ATOM 1356 C CA . LYS A 1 174 ? 13.255 -15.622 26.608 1.00 81.81 174 LYS A CA 1
ATOM 1357 C C . LYS A 1 174 ? 12.349 -14.496 27.114 1.00 81.81 174 LYS A C 1
ATOM 1359 O O . LYS A 1 174 ? 11.348 -14.771 27.766 1.00 81.81 174 LYS A O 1
ATOM 1364 N N . THR A 1 175 ? 12.701 -13.244 26.840 1.00 79.88 175 THR A N 1
ATOM 1365 C CA . THR A 1 175 ? 11.948 -12.054 27.248 1.00 79.88 175 THR A CA 1
ATOM 1366 C C . THR A 1 175 ? 11.877 -11.067 26.085 1.00 79.88 175 THR A C 1
ATOM 1368 O O . THR A 1 175 ? 12.805 -10.970 25.283 1.00 79.88 175 THR A O 1
ATOM 1371 N N . LEU A 1 176 ? 10.765 -10.342 25.981 1.00 76.06 176 LEU A N 1
ATOM 1372 C CA . LEU A 1 176 ? 10.541 -9.268 25.013 1.00 76.06 176 LEU A CA 1
ATOM 1373 C C . LEU A 1 176 ? 9.864 -8.099 25.731 1.00 76.06 176 LEU A C 1
ATOM 1375 O O . LEU A 1 176 ? 9.207 -8.289 26.756 1.00 76.06 176 LEU A O 1
ATOM 1379 N N . THR A 1 177 ? 10.018 -6.887 25.205 1.00 75.25 177 THR A N 1
ATOM 1380 C CA . THR A 1 177 ? 9.306 -5.726 25.739 1.00 75.25 177 THR A CA 1
ATOM 1381 C C . THR A 1 177 ? 7.805 -5.858 25.482 1.00 75.25 177 THR A C 1
ATOM 1383 O O . THR A 1 177 ? 7.385 -6.229 24.385 1.00 75.25 177 THR A O 1
ATOM 1386 N N . LEU A 1 178 ? 6.982 -5.489 26.471 1.00 71.12 178 LEU A N 1
ATOM 1387 C CA . LEU A 1 178 ? 5.515 -5.460 26.335 1.00 71.12 178 LEU A CA 1
ATOM 1388 C C . LEU A 1 178 ? 5.042 -4.535 25.206 1.00 71.12 178 LEU A C 1
ATOM 1390 O O . LEU A 1 178 ? 3.950 -4.716 24.672 1.00 71.12 178 LEU A O 1
ATOM 1394 N N . SER A 1 179 ? 5.875 -3.566 24.821 1.00 69.56 179 SER A N 1
ATOM 1395 C CA . SER A 1 179 ? 5.613 -2.671 23.700 1.00 69.56 179 SER A CA 1
ATOM 1396 C C . SER A 1 179 ? 5.621 -3.363 22.328 1.00 69.56 179 SER A C 1
ATOM 1398 O O . SER A 1 179 ? 5.205 -2.755 21.345 1.00 69.56 179 SER A O 1
ATOM 1400 N N . GLY A 1 180 ? 6.051 -4.628 22.238 1.00 75.75 180 GLY A N 1
ATOM 1401 C CA . GLY A 1 180 ? 6.096 -5.369 20.981 1.00 75.75 180 GLY A CA 1
ATOM 1402 C C . GLY A 1 180 ? 7.199 -4.854 20.054 1.00 75.75 180 GLY A C 1
ATOM 1403 O O . GLY A 1 180 ? 8.366 -4.798 20.444 1.00 75.75 180 GLY A O 1
ATOM 1404 N N . LYS A 1 181 ? 6.851 -4.506 18.807 1.00 77.00 181 LYS A N 1
ATOM 1405 C CA . LYS A 1 181 ? 7.793 -3.931 17.832 1.00 77.00 181 LYS A CA 1
ATOM 1406 C C . LYS A 1 181 ? 7.745 -2.407 17.876 1.00 77.00 181 LYS A C 1
ATOM 1408 O O . LYS A 1 181 ? 6.673 -1.824 17.939 1.00 77.00 181 LYS A O 1
ATOM 1413 N N . VAL A 1 182 ? 8.903 -1.765 17.705 1.00 82.12 182 VAL A N 1
ATOM 1414 C CA . VAL A 1 182 ? 9.028 -0.293 17.606 1.00 82.12 182 VAL A CA 1
ATOM 1415 C C . VAL A 1 182 ? 8.170 0.290 16.472 1.00 82.12 182 VAL A C 1
ATOM 1417 O O . VAL A 1 182 ? 7.763 1.444 16.517 1.00 82.12 182 VAL A O 1
ATOM 1420 N N . SER A 1 183 ? 7.879 -0.514 15.450 1.00 84.06 183 SER A N 1
ATOM 1421 C CA . SER A 1 183 ? 7.090 -0.123 14.288 1.00 84.06 183 SER A CA 1
ATOM 1422 C C . SER A 1 183 ? 5.572 -0.187 14.484 1.00 84.06 183 SER A C 1
ATOM 1424 O O . SER A 1 183 ? 4.859 0.254 13.587 1.00 84.06 183 SER A O 1
ATOM 1426 N N . THR A 1 184 ? 5.062 -0.712 15.599 1.00 85.44 184 THR A N 1
ATOM 1427 C CA . THR A 1 184 ? 3.624 -0.939 15.828 1.00 85.44 184 THR A CA 1
ATOM 1428 C C . THR A 1 184 ? 3.168 -0.316 17.143 1.00 85.44 184 THR A C 1
ATOM 1430 O O . THR A 1 184 ? 3.903 -0.340 18.130 1.00 85.44 184 THR A O 1
ATOM 1433 N N . ARG A 1 185 ? 1.948 0.224 17.178 1.00 82.50 185 ARG A N 1
ATOM 1434 C CA . ARG A 1 185 ? 1.290 0.701 18.394 1.00 82.50 185 ARG A CA 1
ATOM 1435 C C . ARG A 1 185 ? 1.200 -0.455 19.385 1.00 82.50 185 ARG A C 1
ATOM 1437 O O . ARG A 1 185 ? 0.778 -1.556 19.049 1.00 82.50 185 ARG A O 1
ATOM 1444 N N . SER A 1 186 ? 1.576 -0.194 20.628 1.00 75.88 186 SER A N 1
ATOM 1445 C CA . SER A 1 186 ? 1.315 -1.124 21.721 1.00 75.88 186 SER A CA 1
ATOM 1446 C C . SER A 1 186 ? -0.126 -0.947 22.192 1.00 75.88 186 SER A C 1
ATOM 1448 O O . SER A 1 186 ? -0.598 0.185 22.328 1.00 75.88 186 SER A O 1
ATOM 1450 N N . HIS A 1 187 ? -0.824 -2.042 22.488 1.00 70.69 187 HIS A N 1
ATOM 1451 C CA . HIS A 1 187 ? -2.110 -1.950 23.175 1.00 70.69 187 HIS A CA 1
ATOM 1452 C C . HIS A 1 187 ? -1.903 -1.300 24.549 1.00 70.69 187 HIS A C 1
ATOM 1454 O O . HIS A 1 187 ? -0.935 -1.604 25.249 1.00 70.69 187 HIS A O 1
ATOM 1460 N N . ARG A 1 188 ? -2.780 -0.367 24.936 1.00 60.59 188 ARG A N 1
ATOM 1461 C CA . ARG A 1 188 ? -2.745 0.203 26.287 1.00 60.59 188 ARG A CA 1
ATOM 1462 C C . ARG A 1 188 ? -3.192 -0.883 27.264 1.00 60.59 188 ARG A C 1
ATOM 1464 O O . ARG A 1 188 ? -4.341 -1.303 27.220 1.00 60.59 188 ARG A O 1
ATOM 1471 N N . TYR A 1 189 ? -2.285 -1.331 28.125 1.00 53.84 189 TYR A N 1
ATOM 1472 C CA . TYR A 1 189 ? -2.588 -2.300 29.176 1.00 53.84 189 TYR A CA 1
ATOM 1473 C C . TYR A 1 189 ? -2.932 -1.565 30.474 1.00 53.84 189 TYR A C 1
ATOM 1475 O O . TYR A 1 189 ? -2.213 -0.652 30.883 1.00 53.84 189 TYR A O 1
ATOM 1483 N N . SER A 1 190 ? -4.015 -1.971 31.131 1.00 51.62 190 SER A N 1
ATOM 1484 C CA . SER A 1 190 ? -4.294 -1.639 32.530 1.00 51.62 190 SER A CA 1
ATOM 1485 C C . SER A 1 190 ? -3.912 -2.861 33.360 1.00 51.62 190 SER A C 1
ATOM 1487 O O . SER A 1 190 ? -4.410 -3.953 33.092 1.00 51.62 190 SER A O 1
ATOM 1489 N N . PHE A 1 191 ? -3.013 -2.709 34.329 1.00 43.00 191 PHE A N 1
ATOM 1490 C CA . PHE A 1 191 ? -2.801 -3.759 35.324 1.00 43.00 191 PHE A CA 1
ATOM 1491 C C . PHE A 1 191 ? -3.950 -3.669 36.333 1.00 43.00 191 PHE A C 1
ATOM 1493 O O . PHE A 1 191 ? -4.172 -2.594 36.894 1.00 43.00 191 PHE A O 1
ATOM 1500 N N . ALA A 1 192 ? -4.704 -4.759 36.479 1.00 42.12 192 ALA A N 1
ATOM 1501 C CA . ALA A 1 192 ? -5.680 -4.935 37.552 1.00 42.12 192 ALA A CA 1
ATOM 1502 C C . ALA A 1 192 ? -4.979 -5.398 38.833 1.00 42.12 192 ALA A C 1
ATOM 1504 O O . ALA A 1 192 ? -3.990 -6.162 38.708 1.00 42.12 192 ALA A O 1
#